Protein AF-A0A8T4D316-F1 (afdb_monomer)

Nearest PDB structures (foldseek):
  6x6q-assembly1_A  TM=4.813E-01  e=5.733E-08  Marinomonas primoryensis

Foldseek 3Di:
DFDCDWDWDDLVQWIKIFRDADPVVRDTDIDIDGAQDADDPFFWDWRWAKDWDADPVRDIDIDTDIDTHGDWAKEFDEFEAEDEQPDFKDKAFRQCADPRGRDHIGATPLAAKWWPPAAWDQWDFWIWHAHRRRIIMTGGDNVDPVLVPADAPDKDWPTKDKIKIAGDNGHIYIYIYIYMYGD

Radius of gyration: 26.46 Å; Cα contacts (8 Å, |Δi|>4): 425; chains: 1; bounding box: 54×29×79 Å

Sequence (183 aa):
TLGTTPITINTGEGSLKLTGFDAATGKVTYTYDPNVQTHVAGKDVIDNIAITVTDKNNAVGTDSLDIAIQDTTPTAKADTNSILENTATTTGNVILGDAKGGVADQNSSDTGLTLTTAGTYVGKYGTLVIAADGSYTYTLDNANPTVNALNPGQSLTDEVFNYTVRDADGSTSSATLKITVNG

Structure (mmCIF, N/CA/C/O backbone):
data_AF-A0A8T4D316-F1
#
_entry.id   AF-A0A8T4D316-F1
#
loop_
_atom_site.group_PDB
_atom_site.id
_atom_site.type_symbol
_atom_site.label_atom_id
_atom_site.label_alt_id
_atom_site.label_comp_id
_atom_site.label_asym_id
_atom_site.label_entity_id
_atom_site.label_seq_id
_atom_site.pdbx_PDB_ins_code
_atom_site.Cartn_x
_atom_site.Cartn_y
_atom_site.Cartn_z
_atom_site.occupancy
_atom_site.B_iso_or_equiv
_atom_site.auth_seq_id
_atom_site.auth_comp_id
_atom_site.auth_asym_id
_atom_site.auth_atom_id
_atom_site.pdbx_PDB_model_num
ATOM 1 N N . THR A 1 1 ? 16.945 7.814 -40.404 1.00 49.91 1 THR A N 1
ATOM 2 C CA . THR A 1 1 ? 17.514 9.053 -39.829 1.00 49.91 1 THR A CA 1
ATOM 3 C C . THR A 1 1 ? 16.535 9.588 -38.817 1.00 49.91 1 THR A C 1
ATOM 5 O O . THR A 1 1 ? 15.365 9.725 -39.152 1.00 49.91 1 THR A O 1
ATOM 8 N N . LEU A 1 2 ? 16.979 9.835 -37.587 1.00 56.16 2 LEU A N 1
ATOM 9 C CA . LEU A 1 2 ? 16.177 10.553 -36.597 1.00 56.16 2 LEU A CA 1
ATOM 10 C C . LEU A 1 2 ? 15.955 11.976 -37.125 1.00 56.16 2 LEU A C 1
ATOM 12 O O . LEU A 1 2 ? 16.876 12.785 -37.128 1.00 56.16 2 LEU A O 1
ATOM 16 N N . GLY A 1 3 ? 14.783 12.223 -37.711 1.00 57.34 3 GLY A N 1
ATOM 17 C CA . GLY A 1 3 ? 14.369 13.551 -38.164 1.00 57.34 3 GLY A CA 1
ATOM 18 C C . GLY A 1 3 ? 13.856 14.401 -36.997 1.00 57.34 3 GLY A C 1
ATOM 19 O O . GLY A 1 3 ? 14.054 14.069 -35.834 1.00 57.34 3 GLY A O 1
ATOM 20 N N . THR A 1 4 ? 13.130 15.478 -37.295 1.00 60.00 4 THR A N 1
ATOM 21 C CA . THR A 1 4 ? 12.464 16.317 -36.275 1.00 60.00 4 THR A CA 1
ATOM 22 C C . THR A 1 4 ? 11.232 15.657 -35.643 1.00 60.00 4 THR A C 1
ATOM 24 O O . THR A 1 4 ? 10.651 16.206 -34.712 1.00 60.00 4 THR A O 1
ATOM 27 N N . THR A 1 5 ? 10.804 14.497 -36.152 1.00 74.69 5 THR A N 1
ATOM 28 C CA . THR A 1 5 ? 9.665 13.739 -35.621 1.00 74.69 5 THR A CA 1
ATOM 29 C C . THR A 1 5 ? 10.164 12.681 -34.639 1.00 74.69 5 THR A C 1
ATOM 31 O O . THR A 1 5 ? 10.999 11.862 -35.035 1.00 74.69 5 THR A O 1
ATOM 34 N N . PRO A 1 6 ? 9.667 12.666 -33.389 1.00 84.81 6 PRO A N 1
ATOM 35 C CA . PRO A 1 6 ? 10.048 11.655 -32.416 1.00 84.81 6 PRO A CA 1
ATOM 36 C C . PRO A 1 6 ? 9.741 10.234 -32.894 1.00 84.81 6 PRO A C 1
ATOM 38 O O . PRO A 1 6 ? 8.699 9.994 -33.504 1.00 84.81 6 PRO A O 1
ATOM 41 N N . ILE A 1 7 ? 10.628 9.294 -32.573 1.00 90.25 7 ILE A N 1
ATOM 42 C CA . ILE A 1 7 ? 10.446 7.862 -32.841 1.00 90.25 7 ILE A CA 1
ATOM 43 C C . ILE A 1 7 ? 10.312 7.150 -31.501 1.00 90.25 7 ILE A C 1
ATOM 45 O O . ILE A 1 7 ? 11.142 7.352 -30.618 1.00 90.25 7 ILE A O 1
ATOM 49 N N . THR A 1 8 ? 9.284 6.318 -31.359 1.00 92.81 8 THR A N 1
ATOM 50 C CA . THR A 1 8 ? 9.084 5.471 -30.180 1.00 92.81 8 THR A CA 1
ATOM 51 C C . THR A 1 8 ? 9.402 4.024 -30.526 1.00 92.81 8 THR A C 1
ATOM 53 O O . THR A 1 8 ? 8.953 3.515 -31.553 1.00 92.81 8 THR A O 1
ATOM 56 N N . ILE A 1 9 ? 10.179 3.379 -29.665 1.00 93.62 9 ILE A N 1
ATOM 57 C CA . ILE A 1 9 ? 10.642 2.002 -29.783 1.00 93.62 9 ILE A CA 1
ATOM 58 C C . ILE A 1 9 ? 10.202 1.283 -28.509 1.00 93.62 9 ILE A C 1
ATOM 60 O O . ILE A 1 9 ? 10.543 1.716 -27.413 1.00 93.62 9 ILE A O 1
ATOM 64 N N . ASN A 1 10 ? 9.441 0.201 -28.658 1.00 95.31 10 ASN A N 1
ATOM 65 C CA . ASN A 1 10 ? 9.195 -0.723 -27.557 1.00 95.31 10 ASN A CA 1
ATOM 66 C C . ASN A 1 10 ? 10.418 -1.636 -27.430 1.00 95.31 10 ASN A C 1
ATOM 68 O O . ASN A 1 10 ? 10.780 -2.293 -28.409 1.00 95.31 10 ASN A O 1
ATOM 72 N N . THR A 1 11 ? 11.055 -1.633 -26.267 1.00 95.19 11 THR A N 1
ATOM 73 C CA . THR A 1 11 ? 12.256 -2.430 -25.990 1.00 95.19 11 THR A CA 1
ATOM 74 C C . THR A 1 11 ? 11.921 -3.812 -25.430 1.00 95.19 11 THR A C 1
ATOM 76 O O . THR A 1 11 ? 12.717 -4.729 -25.574 1.00 95.19 11 THR A O 1
ATOM 79 N N . GLY A 1 12 ? 10.695 -3.996 -24.930 1.00 93.69 12 GLY A N 1
ATOM 80 C CA . GLY A 1 12 ? 10.253 -5.154 -24.151 1.00 93.69 12 GLY A CA 1
ATOM 81 C C . GLY A 1 12 ? 10.031 -4.750 -22.696 1.00 93.69 12 GLY A C 1
ATOM 82 O O . GLY A 1 12 ? 8.942 -4.925 -22.147 1.00 93.69 12 GLY A O 1
ATOM 83 N N . GLU A 1 13 ? 11.036 -4.109 -22.113 1.00 93.94 13 GLU A N 1
ATOM 84 C CA . GLU A 1 13 ? 11.069 -3.660 -20.726 1.00 93.94 13 GLU A CA 1
ATOM 85 C C . GLU A 1 13 ? 10.462 -2.258 -20.549 1.00 93.94 13 GLU A C 1
ATOM 87 O O . GLU A 1 13 ? 9.992 -1.911 -19.463 1.00 93.94 13 GLU A O 1
ATOM 92 N N . GLY A 1 14 ? 10.381 -1.477 -21.628 1.00 95.00 14 GLY A N 1
ATOM 93 C CA . GLY A 1 14 ? 9.775 -0.153 -21.629 1.00 95.00 14 GLY A CA 1
ATOM 94 C C . GLY A 1 14 ? 9.642 0.461 -23.021 1.00 95.00 14 GLY A C 1
ATOM 95 O O . GLY A 1 14 ? 9.653 -0.208 -24.058 1.00 95.00 14 GLY A O 1
ATOM 96 N N . SER A 1 15 ? 9.468 1.778 -23.038 1.00 96.19 15 SER A N 1
ATOM 97 C CA . SER A 1 15 ? 9.261 2.576 -24.241 1.00 96.19 15 SER A CA 1
ATOM 98 C C . SER A 1 15 ? 10.334 3.653 -24.349 1.00 96.19 15 SER A C 1
ATOM 100 O O . SER A 1 15 ? 10.314 4.667 -23.645 1.00 96.19 15 SER A O 1
ATOM 102 N N . LEU A 1 16 ? 11.278 3.454 -25.269 1.00 96.75 16 LEU A N 1
ATOM 103 C CA . LEU A 1 16 ? 12.288 4.445 -25.614 1.00 96.75 16 LEU A CA 1
ATOM 104 C C . LEU A 1 16 ? 11.718 5.409 -26.652 1.00 96.75 16 LEU A C 1
ATOM 106 O O . LEU A 1 16 ? 11.444 5.033 -27.793 1.00 96.75 16 LEU A O 1
ATOM 110 N N . LYS A 1 17 ? 11.600 6.686 -26.296 1.00 94.75 17 LYS A N 1
ATOM 111 C CA . LYS A 1 17 ? 11.212 7.746 -27.227 1.00 94.75 17 LYS A CA 1
ATOM 112 C C . LYS A 1 17 ? 12.408 8.628 -27.540 1.00 94.75 17 LYS A C 1
ATOM 114 O O . LYS A 1 17 ? 12.857 9.417 -26.715 1.00 94.75 17 LYS A O 1
ATOM 119 N N . LEU A 1 18 ? 12.887 8.538 -28.771 1.00 93.06 18 LEU A N 1
ATOM 120 C CA . LEU A 1 18 ? 13.941 9.387 -29.303 1.00 93.06 18 LEU A CA 1
ATOM 121 C C . LEU A 1 18 ? 13.328 10.733 -29.696 1.00 93.06 18 LEU A C 1
ATOM 123 O O . LEU A 1 18 ? 12.425 10.789 -30.531 1.00 93.06 18 LEU A O 1
ATOM 127 N N . THR A 1 19 ? 13.786 11.813 -29.071 1.00 91.56 19 THR A N 1
ATOM 128 C CA . THR A 1 19 ? 13.196 13.157 -29.184 1.00 91.56 19 THR A CA 1
ATOM 129 C C . THR A 1 19 ? 14.033 14.119 -30.016 1.00 91.56 19 THR A C 1
ATOM 131 O O . THR A 1 19 ? 13.526 15.159 -30.430 1.00 91.56 19 THR A O 1
ATOM 134 N N . GLY A 1 20 ? 15.288 13.776 -30.312 1.00 89.12 20 GLY A N 1
ATOM 135 C CA . GLY A 1 20 ? 16.118 14.567 -31.211 1.00 89.12 20 GLY A CA 1
ATOM 136 C C . GLY A 1 20 ? 17.476 13.944 -31.499 1.00 89.12 20 GLY A C 1
ATOM 137 O O . GLY A 1 20 ? 17.965 13.097 -30.751 1.00 89.12 20 GLY A O 1
ATOM 138 N N . PHE A 1 21 ? 18.089 14.407 -32.586 1.00 87.94 21 PHE A N 1
ATOM 139 C CA . PHE A 1 21 ? 19.454 14.073 -32.970 1.00 87.94 21 PHE A CA 1
ATOM 140 C C . PHE A 1 21 ? 20.157 15.309 -33.537 1.00 87.94 21 PHE A C 1
ATOM 142 O O . PHE A 1 21 ? 19.655 15.941 -34.467 1.00 87.94 21 PHE A O 1
ATOM 149 N N . ASP A 1 22 ? 21.319 15.644 -32.982 1.00 87.50 22 ASP A N 1
ATOM 150 C CA . ASP A 1 22 ? 22.213 16.670 -33.510 1.00 87.50 22 ASP A CA 1
ATOM 151 C C . ASP A 1 22 ? 23.330 16.001 -34.316 1.00 87.50 22 ASP A C 1
ATOM 153 O O . ASP A 1 22 ? 24.239 15.384 -33.764 1.00 87.50 22 ASP A O 1
ATOM 157 N N . ALA A 1 23 ? 23.269 16.141 -35.639 1.00 83.25 23 ALA A N 1
ATOM 158 C CA . ALA A 1 23 ? 24.232 15.530 -36.549 1.00 83.25 23 ALA A CA 1
ATOM 159 C C . ALA A 1 23 ? 25.642 16.142 -36.470 1.00 83.25 23 ALA A C 1
ATOM 161 O O . ALA A 1 23 ? 26.597 15.495 -36.898 1.00 83.25 23 ALA A O 1
ATOM 162 N N . ALA A 1 24 ? 25.793 17.368 -35.954 1.00 85.81 24 ALA A N 1
ATOM 163 C CA . ALA A 1 24 ? 27.100 18.010 -35.820 1.00 85.81 24 ALA A CA 1
ATOM 164 C C . ALA A 1 24 ? 27.877 17.458 -34.619 1.00 85.81 24 ALA A C 1
ATOM 166 O O . ALA A 1 24 ? 29.094 17.301 -34.693 1.00 85.81 24 ALA A O 1
ATOM 167 N N . THR A 1 25 ? 27.172 17.152 -33.528 1.00 88.94 25 THR A N 1
ATOM 168 C CA . THR A 1 25 ? 27.772 16.646 -32.283 1.00 88.94 25 THR A CA 1
ATOM 169 C C . THR A 1 25 ? 27.601 15.140 -32.089 1.00 88.94 25 THR A C 1
ATOM 171 O O . THR A 1 25 ? 28.277 14.554 -31.249 1.00 88.94 25 THR A O 1
ATOM 174 N N . GLY A 1 26 ? 26.701 14.503 -32.842 1.00 83.56 26 GLY A N 1
ATOM 175 C CA . GLY A 1 26 ? 26.295 13.112 -32.637 1.00 83.56 26 GLY A CA 1
ATOM 176 C C . GLY A 1 26 ? 25.364 12.911 -31.435 1.00 83.56 26 GLY A C 1
ATOM 177 O O . GLY A 1 26 ? 25.069 11.772 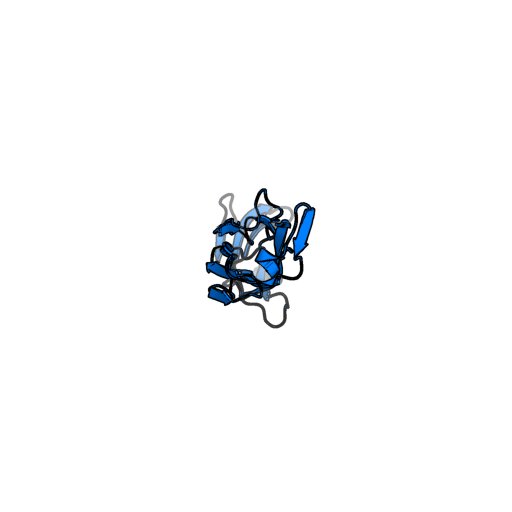-31.081 1.00 83.56 26 GLY A O 1
ATOM 178 N N . LYS A 1 27 ? 24.893 13.987 -30.788 1.00 88.38 27 LYS A N 1
ATOM 179 C CA . LYS A 1 27 ? 24.069 13.901 -29.578 1.00 88.38 27 LYS A CA 1
ATOM 180 C C . LYS A 1 27 ? 22.659 13.405 -29.901 1.00 88.38 27 LYS A C 1
ATOM 182 O O . LYS A 1 27 ? 21.935 14.032 -30.673 1.00 88.38 27 LYS A O 1
ATOM 187 N N . VAL A 1 28 ? 22.235 12.341 -29.225 1.00 89.06 28 VAL A N 1
ATOM 188 C CA . VAL A 1 28 ? 20.846 11.860 -29.202 1.00 89.06 28 VAL A CA 1
ATOM 189 C C . VAL A 1 28 ? 20.164 12.373 -27.933 1.00 89.06 28 VAL A C 1
ATOM 191 O O . VAL A 1 28 ? 20.762 12.379 -26.859 1.00 89.06 28 VAL A O 1
ATOM 194 N N . THR A 1 29 ? 18.918 12.827 -28.046 1.00 91.81 29 THR A N 1
ATOM 195 C CA . THR A 1 29 ? 18.065 13.154 -26.892 1.00 91.81 29 THR A CA 1
ATOM 196 C C . THR A 1 29 ? 16.905 12.171 -26.860 1.00 91.81 29 THR A C 1
ATOM 198 O O . THR A 1 29 ? 16.344 11.851 -27.910 1.00 91.81 29 THR A O 1
ATOM 201 N N . TYR A 1 30 ? 16.563 11.673 -25.675 1.00 93.88 30 TYR A N 1
ATOM 202 C CA . TYR A 1 30 ? 15.526 10.665 -25.501 1.00 93.88 30 TYR A CA 1
ATOM 203 C C . TYR A 1 30 ? 14.794 10.829 -24.166 1.00 93.88 30 TYR A C 1
ATOM 205 O O . TYR A 1 30 ? 15.270 11.512 -23.259 1.00 93.88 30 TYR A O 1
ATOM 213 N N . THR A 1 31 ? 13.635 10.188 -24.065 1.00 95.75 31 THR A N 1
ATOM 214 C CA . THR A 1 31 ? 12.962 9.852 -22.807 1.00 95.75 31 THR A CA 1
ATOM 215 C C . THR A 1 31 ? 12.729 8.346 -22.776 1.00 95.75 31 THR A C 1
ATOM 217 O O . THR A 1 31 ? 12.587 7.731 -23.835 1.00 95.75 31 THR A O 1
ATOM 220 N N . TYR A 1 32 ? 12.665 7.763 -21.586 1.00 96.00 32 TYR A N 1
ATOM 221 C CA . TYR A 1 32 ? 12.359 6.351 -21.392 1.00 96.00 32 TYR A CA 1
ATOM 222 C C . TYR A 1 32 ? 11.230 6.220 -20.371 1.00 96.00 32 TYR A C 1
ATOM 224 O O . TYR A 1 32 ? 11.259 6.905 -19.349 1.00 96.00 32 TYR A O 1
ATOM 232 N N . ASP A 1 33 ? 10.242 5.391 -20.686 1.00 94.00 33 ASP A N 1
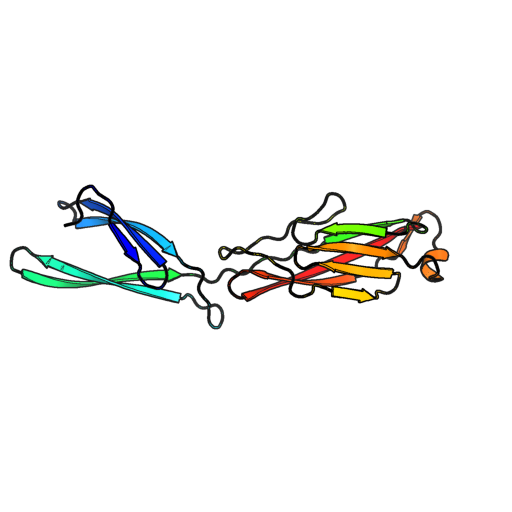ATOM 233 C CA . ASP A 1 33 ? 9.093 5.087 -19.832 1.00 94.00 33 ASP A CA 1
ATOM 234 C C . ASP A 1 33 ? 9.086 3.572 -19.555 1.00 94.00 33 ASP A C 1
ATOM 236 O O . ASP A 1 33 ? 8.834 2.806 -20.494 1.00 94.00 33 ASP A O 1
ATOM 240 N N . PRO A 1 34 ? 9.472 3.116 -18.347 1.00 92.75 34 PRO A N 1
ATOM 241 C CA . PRO A 1 34 ? 9.538 1.693 -18.022 1.00 92.75 34 PRO A CA 1
ATOM 242 C C . PRO A 1 34 ? 8.136 1.089 -17.892 1.00 92.75 34 PRO A C 1
ATOM 244 O O . PRO A 1 34 ? 7.224 1.708 -17.348 1.00 92.75 34 PRO A O 1
ATOM 247 N N . ASN A 1 35 ? 7.973 -0.161 -18.323 1.00 90.38 35 ASN A N 1
ATOM 248 C CA . ASN A 1 35 ? 6.836 -0.965 -17.876 1.00 90.38 35 ASN A CA 1
ATOM 249 C C . ASN A 1 35 ? 7.084 -1.433 -16.432 1.00 90.38 35 ASN A C 1
ATOM 251 O O . ASN A 1 35 ? 8.237 -1.584 -16.031 1.00 90.38 35 ASN A O 1
ATOM 255 N N . VAL A 1 36 ? 6.017 -1.734 -15.684 1.00 87.19 36 VAL A N 1
ATOM 256 C CA . VAL A 1 36 ? 6.132 -2.445 -14.398 1.00 87.19 36 VAL A CA 1
ATOM 257 C C . VAL A 1 36 ? 6.810 -3.791 -14.653 1.00 87.19 36 VAL A C 1
ATOM 259 O O . VAL A 1 36 ? 6.322 -4.590 -15.460 1.00 87.19 36 VAL A O 1
ATOM 262 N N . GLN A 1 37 ? 7.945 -4.020 -13.998 1.00 87.94 37 GLN A N 1
ATOM 263 C CA . GLN A 1 37 ? 8.736 -5.243 -14.116 1.00 87.94 37 GLN A CA 1
ATOM 264 C C . GLN A 1 37 ? 8.610 -6.063 -12.840 1.00 87.94 37 GLN A C 1
ATOM 266 O O . GLN A 1 37 ? 8.390 -5.515 -11.775 1.00 87.94 37 GLN A O 1
ATOM 271 N N . THR A 1 38 ? 8.769 -7.382 -12.936 1.00 83.81 38 THR A N 1
ATOM 272 C CA . THR A 1 38 ? 8.942 -8.215 -11.741 1.00 83.81 38 THR A CA 1
ATOM 273 C C . THR A 1 38 ? 10.426 -8.334 -11.431 1.00 83.81 38 THR A C 1
ATOM 275 O O . THR A 1 38 ? 11.183 -8.892 -12.232 1.00 83.81 38 THR A O 1
ATOM 278 N N . HIS A 1 39 ? 10.844 -7.885 -10.253 1.00 83.00 39 HIS A N 1
ATOM 279 C CA . HIS A 1 39 ? 12.239 -7.974 -9.831 1.00 83.00 39 HIS A CA 1
ATOM 280 C C . HIS A 1 39 ? 12.517 -9.268 -9.068 1.00 83.00 39 HIS A C 1
ATOM 282 O O . HIS A 1 39 ? 11.692 -9.801 -8.324 1.00 83.00 39 HIS A O 1
ATOM 288 N N . VAL A 1 40 ? 13.727 -9.802 -9.243 1.00 78.62 40 VAL A N 1
ATOM 289 C CA . VAL A 1 40 ? 14.190 -10.983 -8.506 1.00 78.62 40 VAL A CA 1
ATOM 290 C C . VAL A 1 40 ? 15.198 -10.536 -7.460 1.00 78.62 40 VAL A C 1
ATOM 292 O O . VAL A 1 40 ? 16.285 -10.063 -7.790 1.00 78.62 40 VAL A O 1
ATOM 295 N N . ALA A 1 41 ? 14.846 -10.730 -6.187 1.00 74.69 41 ALA A N 1
ATOM 296 C CA . ALA A 1 41 ? 15.674 -10.367 -5.035 1.00 74.69 41 ALA A CA 1
ATOM 297 C C . ALA A 1 41 ? 16.056 -8.870 -4.977 1.00 74.69 41 ALA A C 1
ATOM 299 O O . ALA A 1 41 ? 17.169 -8.546 -4.559 1.00 74.69 41 ALA A O 1
ATOM 300 N N . GLY A 1 42 ? 15.152 -7.978 -5.407 1.00 74.62 42 GLY A N 1
ATOM 301 C CA . GLY A 1 42 ? 15.333 -6.521 -5.347 1.00 74.62 42 GLY A CA 1
ATOM 302 C C . GLY A 1 42 ? 16.460 -5.984 -6.231 1.00 74.62 42 GLY A C 1
ATOM 303 O O . GLY A 1 42 ? 17.042 -4.946 -5.925 1.00 74.62 42 GLY A O 1
ATOM 304 N N . LYS A 1 43 ? 16.847 -6.725 -7.276 1.00 84.50 43 LYS A N 1
ATOM 305 C CA . LYS A 1 43 ? 17.868 -6.291 -8.234 1.00 84.50 43 LYS A CA 1
ATOM 306 C C . LYS A 1 43 ? 17.232 -5.613 -9.429 1.00 84.50 43 LYS A C 1
ATOM 308 O O . LYS A 1 43 ? 16.292 -6.168 -9.988 1.00 84.50 43 LYS A O 1
ATOM 313 N N . ASP A 1 44 ? 17.846 -4.517 -9.861 1.00 89.69 44 ASP A N 1
ATOM 314 C CA . ASP A 1 44 ? 17.491 -3.805 -11.084 1.00 89.69 44 ASP A CA 1
ATOM 315 C C . ASP A 1 44 ? 17.366 -4.755 -12.281 1.00 89.69 44 ASP A C 1
ATOM 317 O O . ASP A 1 44 ? 18.217 -5.625 -12.511 1.00 89.69 44 ASP A O 1
ATOM 321 N N . VAL A 1 45 ? 16.320 -4.541 -13.074 1.00 91.94 45 VAL A N 1
ATOM 322 C CA . VAL A 1 45 ? 16.206 -5.110 -14.416 1.00 91.94 45 VAL A CA 1
ATOM 323 C C . VAL A 1 45 ? 16.957 -4.182 -15.365 1.00 91.94 45 VAL A C 1
ATOM 325 O O . VAL A 1 45 ? 16.689 -2.984 -15.399 1.00 91.94 45 VAL A O 1
ATOM 328 N N . ILE A 1 46 ? 17.924 -4.713 -16.114 1.00 94.44 46 ILE A N 1
ATOM 329 C CA . ILE A 1 46 ? 18.692 -3.922 -17.084 1.00 94.44 46 ILE A CA 1
ATOM 330 C C . ILE A 1 46 ? 18.098 -4.122 -18.479 1.00 94.44 46 ILE A C 1
ATOM 332 O O . ILE A 1 46 ? 18.173 -5.222 -19.023 1.00 94.44 46 ILE A O 1
ATOM 336 N N . ASP A 1 47 ? 17.562 -3.053 -19.061 1.00 95.81 47 ASP A N 1
ATOM 337 C CA . ASP A 1 47 ? 17.184 -2.995 -20.474 1.00 95.81 47 ASP A CA 1
ATOM 338 C C . ASP A 1 47 ? 18.417 -2.596 -21.298 1.00 95.81 47 ASP A C 1
ATOM 340 O O . ASP A 1 47 ? 18.938 -1.482 -21.177 1.00 95.81 47 ASP A O 1
ATOM 344 N N . ASN A 1 48 ? 18.930 -3.548 -22.080 1.00 95.75 48 ASN A N 1
ATOM 345 C CA . ASN A 1 48 ? 20.128 -3.391 -22.898 1.00 95.75 48 ASN A CA 1
ATOM 346 C C . ASN A 1 48 ? 19.737 -3.050 -24.339 1.00 95.75 48 ASN A C 1
ATOM 348 O O . ASN A 1 48 ? 19.395 -3.921 -25.143 1.00 95.75 48 ASN A O 1
ATOM 352 N N . ILE A 1 49 ? 19.835 -1.770 -24.690 1.00 95.12 49 ILE A N 1
ATOM 353 C CA . ILE A 1 49 ? 19.447 -1.283 -26.012 1.00 95.12 49 ILE A CA 1
ATOM 354 C C . ILE A 1 49 ? 20.696 -1.182 -26.880 1.00 95.12 49 ILE A C 1
ATOM 356 O O . ILE A 1 49 ? 21.513 -0.273 -26.721 1.00 95.12 49 ILE A O 1
ATOM 360 N N . ALA A 1 50 ? 20.842 -2.106 -27.830 1.00 93.50 50 ALA A N 1
ATOM 361 C CA . ALA A 1 50 ? 21.974 -2.110 -28.749 1.00 93.50 50 ALA A CA 1
ATOM 362 C C . ALA A 1 50 ? 21.993 -0.853 -29.638 1.00 93.50 50 ALA A C 1
ATOM 364 O O . ALA A 1 50 ? 21.025 -0.529 -30.332 1.00 93.50 50 ALA A O 1
ATOM 365 N N . ILE A 1 51 ? 23.137 -0.174 -29.669 1.00 90.44 51 ILE A N 1
ATOM 366 C CA . ILE A 1 51 ? 23.412 0.984 -30.513 1.00 90.44 51 ILE A CA 1
ATOM 367 C C . ILE A 1 51 ? 24.385 0.569 -31.605 1.00 90.44 51 ILE A C 1
ATOM 369 O O . ILE A 1 51 ? 25.439 -0.010 -31.358 1.00 90.44 51 ILE A O 1
ATOM 373 N N . THR A 1 52 ? 24.040 0.908 -32.843 1.00 90.75 52 THR A N 1
ATOM 374 C CA . THR A 1 52 ? 24.924 0.758 -33.997 1.00 90.75 52 THR A CA 1
ATOM 375 C C . THR A 1 52 ? 25.061 2.101 -34.693 1.00 90.75 52 THR A C 1
ATOM 377 O O . THR A 1 52 ? 24.064 2.722 -35.065 1.00 90.75 52 THR A O 1
ATOM 380 N N . VAL A 1 53 ? 26.299 2.545 -34.888 1.00 88.19 53 VAL A N 1
ATOM 381 C CA . VAL A 1 53 ? 26.627 3.754 -35.644 1.00 88.19 53 VAL A CA 1
ATOM 382 C C . VAL A 1 53 ? 27.381 3.345 -36.898 1.00 88.19 53 VAL A C 1
ATOM 384 O O . VAL A 1 53 ? 28.341 2.582 -36.833 1.00 88.19 53 VAL A O 1
ATOM 387 N N . THR A 1 54 ? 26.947 3.853 -38.047 1.00 89.50 54 THR A N 1
ATOM 388 C CA . THR A 1 54 ? 27.606 3.634 -39.337 1.00 89.50 54 THR A CA 1
ATOM 389 C C . THR A 1 54 ? 28.139 4.960 -39.854 1.00 89.50 54 THR A C 1
ATOM 391 O O . THR A 1 54 ? 27.398 5.943 -39.922 1.00 89.50 54 THR A O 1
ATOM 394 N N . ASP A 1 55 ? 29.424 5.007 -40.196 1.00 87.31 55 ASP A N 1
ATOM 395 C CA . ASP A 1 55 ? 30.038 6.201 -40.766 1.00 87.31 55 ASP A CA 1
ATOM 396 C C . ASP A 1 55 ? 29.776 6.330 -42.279 1.00 87.31 55 ASP A C 1
ATOM 398 O O . ASP A 1 55 ? 29.126 5.501 -42.917 1.00 87.31 55 ASP A O 1
ATOM 402 N N . LYS A 1 56 ? 30.305 7.401 -42.880 1.00 88.38 56 LYS A N 1
ATOM 403 C CA . LYS A 1 56 ? 30.120 7.717 -44.309 1.00 88.38 56 LYS A CA 1
ATOM 404 C C . LYS A 1 56 ? 30.774 6.691 -45.248 1.00 88.38 56 LYS A C 1
ATOM 406 O O . LYS A 1 56 ? 30.433 6.644 -46.426 1.00 88.38 56 LYS A O 1
ATOM 411 N N . ASN A 1 57 ? 31.718 5.909 -44.729 1.00 94.88 57 ASN A N 1
ATOM 412 C CA . ASN A 1 57 ? 32.471 4.887 -45.444 1.00 94.88 57 ASN A CA 1
ATOM 413 C C . ASN A 1 57 ? 31.909 3.478 -45.173 1.00 94.88 57 ASN A C 1
ATOM 415 O O . ASN A 1 57 ? 32.524 2.494 -45.581 1.00 94.88 57 ASN A O 1
ATOM 419 N N . ASN A 1 58 ? 30.746 3.379 -44.518 1.00 93.12 58 ASN A N 1
ATOM 420 C CA . ASN A 1 58 ? 30.110 2.142 -44.061 1.00 93.12 58 ASN A CA 1
ATOM 421 C C . ASN A 1 58 ? 30.887 1.379 -42.972 1.00 93.12 58 ASN A C 1
ATOM 423 O O . ASN A 1 58 ? 30.616 0.199 -42.749 1.00 93.12 58 ASN A O 1
ATOM 427 N N . ALA A 1 59 ? 31.834 2.016 -42.277 1.00 94.94 59 ALA A N 1
ATOM 428 C CA . ALA A 1 59 ? 32.435 1.427 -41.086 1.00 94.94 59 ALA A CA 1
ATOM 429 C C . ALA A 1 59 ? 31.434 1.475 -39.925 1.00 94.94 59 ALA A C 1
ATOM 431 O O . ALA A 1 59 ? 30.693 2.449 -39.775 1.00 94.94 59 ALA A O 1
ATOM 432 N N . VAL A 1 60 ? 31.413 0.422 -39.107 1.00 95.81 60 VAL A N 1
ATOM 433 C CA . VAL A 1 60 ? 30.425 0.245 -38.039 1.00 95.81 60 VAL A CA 1
ATOM 434 C C . VAL A 1 60 ? 31.101 0.242 -36.671 1.00 95.81 60 VAL A C 1
ATOM 436 O O . VAL A 1 60 ? 32.082 -0.469 -36.465 1.00 95.81 60 VAL A O 1
ATOM 439 N N . GLY A 1 61 ? 30.544 1.015 -35.740 1.00 93.75 61 GLY A N 1
ATOM 440 C CA . GLY A 1 61 ? 30.807 0.923 -34.306 1.00 93.75 61 GLY A CA 1
ATOM 441 C C . GLY A 1 61 ? 29.544 0.497 -33.560 1.00 93.75 61 GLY A C 1
ATOM 442 O O . GLY A 1 61 ? 28.433 0.840 -33.973 1.00 93.75 61 GLY A O 1
ATOM 443 N N . THR A 1 62 ? 29.713 -0.248 -32.472 1.00 95.00 62 THR A N 1
ATOM 444 C CA . THR A 1 62 ? 28.609 -0.759 -31.651 1.00 95.00 62 THR A CA 1
ATOM 445 C C . THR A 1 62 ? 28.851 -0.472 -30.181 1.00 95.00 62 THR A C 1
ATOM 447 O O . THR A 1 62 ? 29.989 -0.562 -29.725 1.00 95.00 62 THR A O 1
ATOM 450 N N . ASP A 1 63 ? 27.779 -0.185 -29.459 1.00 94.94 63 ASP A N 1
ATOM 451 C CA . ASP A 1 63 ? 27.753 -0.052 -28.001 1.00 94.94 63 ASP A CA 1
ATOM 452 C C . ASP A 1 63 ? 26.326 -0.345 -27.503 1.00 94.94 63 ASP A C 1
ATOM 454 O O . ASP A 1 63 ? 25.472 -0.736 -28.306 1.00 94.94 63 ASP A O 1
ATOM 458 N N . SER A 1 64 ? 26.031 -0.133 -26.225 1.00 94.38 64 SER A N 1
ATOM 459 C CA . SER A 1 64 ? 24.664 -0.171 -25.702 1.00 94.38 64 SER A CA 1
ATOM 460 C C . SER A 1 64 ? 24.294 1.060 -24.879 1.00 94.38 64 SER A C 1
ATOM 462 O O . SER A 1 64 ? 25.132 1.738 -24.286 1.00 94.38 64 SER A O 1
ATOM 464 N N . LEU A 1 65 ? 22.995 1.356 -24.864 1.00 94.31 65 LEU A N 1
ATOM 465 C CA . LEU A 1 65 ? 22.370 2.159 -23.823 1.00 94.31 65 LEU A CA 1
ATOM 466 C C . LEU A 1 65 ? 21.746 1.198 -22.816 1.00 94.31 65 LEU A C 1
ATOM 468 O O . LEU A 1 65 ? 20.742 0.557 -23.120 1.00 94.31 65 LEU A O 1
ATOM 472 N N . ASP A 1 66 ? 22.342 1.131 -21.632 1.00 95.62 66 ASP A N 1
ATOM 473 C CA . ASP A 1 66 ? 21.855 0.295 -20.541 1.00 95.62 66 ASP A CA 1
ATOM 474 C C . ASP A 1 66 ? 20.977 1.140 -19.617 1.00 95.62 66 ASP A C 1
ATOM 476 O O . ASP A 1 66 ? 21.447 2.103 -19.002 1.00 95.62 66 ASP A O 1
ATOM 480 N N . ILE A 1 67 ? 19.694 0.793 -19.524 1.00 95.12 67 ILE A N 1
ATOM 481 C CA . ILE A 1 67 ? 18.750 1.431 -18.606 1.00 95.12 67 ILE A CA 1
ATOM 482 C C . ILE A 1 67 ? 18.507 0.497 -17.426 1.00 95.12 67 ILE A C 1
ATOM 484 O O . ILE A 1 67 ? 17.997 -0.606 -17.591 1.00 95.12 67 ILE A O 1
ATOM 488 N N . ALA A 1 68 ? 18.858 0.955 -16.226 1.00 94.00 68 ALA A N 1
ATOM 489 C CA . ALA A 1 68 ? 18.538 0.253 -14.992 1.00 94.00 68 ALA A CA 1
ATOM 490 C C . ALA A 1 68 ? 17.121 0.616 -14.525 1.00 94.00 68 ALA A C 1
ATOM 492 O O . ALA A 1 68 ? 16.849 1.767 -14.179 1.00 94.00 68 ALA A O 1
ATOM 493 N N . ILE A 1 69 ? 16.227 -0.370 -14.519 1.00 92.31 69 ILE A N 1
ATOM 494 C CA . ILE A 1 69 ? 14.861 -0.279 -14.002 1.00 92.31 69 ILE A CA 1
ATOM 495 C C . ILE A 1 69 ? 14.883 -0.781 -12.561 1.00 92.31 69 ILE A C 1
ATOM 497 O O . ILE A 1 69 ? 15.026 -1.979 -12.305 1.00 92.31 69 ILE A O 1
ATOM 501 N N . GLN A 1 70 ? 14.774 0.151 -11.623 1.00 89.38 70 GLN A N 1
ATOM 502 C CA . GLN A 1 70 ? 14.892 -0.120 -10.191 1.00 89.38 70 GLN A CA 1
ATOM 503 C C . GLN A 1 70 ? 13.582 -0.645 -9.609 1.00 89.38 70 GLN A C 1
ATOM 505 O O . GLN A 1 70 ? 12.511 -0.185 -9.994 1.00 89.38 70 GLN A O 1
ATOM 510 N N . ASP A 1 71 ? 13.699 -1.581 -8.670 1.00 87.44 71 ASP A N 1
ATOM 511 C CA . ASP A 1 71 ? 12.597 -2.028 -7.814 1.00 87.44 71 ASP A CA 1
ATOM 512 C C . ASP A 1 71 ? 12.357 -0.960 -6.745 1.00 87.44 71 ASP A C 1
ATOM 514 O O . ASP A 1 71 ? 13.300 -0.526 -6.068 1.00 87.44 71 ASP A O 1
ATOM 518 N N . THR A 1 72 ? 11.113 -0.523 -6.578 1.00 87.75 72 THR A N 1
ATOM 519 C CA . THR A 1 72 ? 10.756 0.374 -5.482 1.00 87.75 72 THR A CA 1
ATOM 520 C C . THR A 1 72 ? 9.687 -0.263 -4.622 1.00 87.75 72 THR A C 1
ATOM 522 O O . THR A 1 72 ? 8.648 -0.667 -5.106 1.00 87.75 72 THR A O 1
ATOM 525 N N . THR A 1 73 ? 9.896 -0.281 -3.309 1.00 90.38 73 THR A N 1
ATOM 526 C CA . THR A 1 73 ? 8.922 -0.863 -2.382 1.00 90.38 73 THR A CA 1
ATOM 527 C C . THR A 1 73 ? 7.936 0.188 -1.870 1.00 90.38 73 THR A C 1
ATOM 529 O O . THR A 1 73 ? 8.356 1.320 -1.589 1.00 90.38 73 THR A O 1
ATOM 532 N N . PRO A 1 74 ? 6.663 -0.164 -1.617 1.00 95.25 74 PRO A N 1
ATOM 533 C CA . PRO A 1 74 ? 5.740 0.740 -0.949 1.00 95.25 74 PRO A CA 1
ATOM 534 C C . PRO A 1 74 ? 6.156 0.960 0.513 1.00 95.25 74 PRO A C 1
ATOM 536 O O . PRO A 1 74 ? 6.948 0.214 1.092 1.00 95.25 74 PRO A O 1
ATOM 539 N N . THR A 1 75 ? 5.605 1.992 1.150 1.00 96.62 75 THR A N 1
ATOM 540 C CA . THR A 1 75 ? 5.812 2.265 2.581 1.00 96.62 75 THR A CA 1
ATOM 541 C C . THR A 1 75 ? 4.475 2.328 3.304 1.00 96.62 75 THR A C 1
ATOM 543 O O . THR A 1 75 ? 3.771 3.334 3.191 1.00 96.62 75 THR A O 1
ATOM 546 N N . ALA A 1 76 ? 4.178 1.284 4.081 1.00 97.50 76 ALA A N 1
ATOM 547 C CA . ALA A 1 76 ? 3.072 1.269 5.031 1.00 97.50 76 ALA A CA 1
ATOM 548 C C . ALA A 1 76 ? 3.414 2.104 6.276 1.00 97.50 76 ALA A C 1
ATOM 550 O O . ALA A 1 76 ? 4.561 2.086 6.742 1.00 97.50 76 ALA A O 1
ATOM 551 N N . LYS A 1 77 ? 2.445 2.816 6.848 1.00 97.12 77 LYS A N 1
ATOM 552 C CA . LYS A 1 77 ? 2.636 3.674 8.025 1.00 97.12 77 LYS A CA 1
ATOM 553 C C . LYS A 1 77 ? 1.648 3.332 9.122 1.00 97.12 77 LYS A C 1
ATO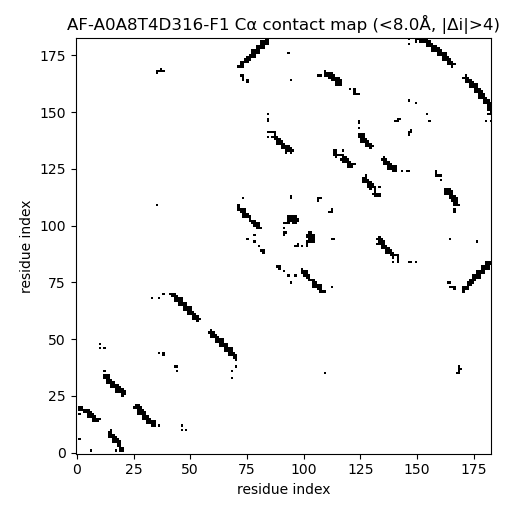M 555 O O . LYS A 1 77 ? 0.470 3.181 8.888 1.00 97.12 77 LYS A O 1
ATOM 560 N N . ALA A 1 78 ? 2.124 3.266 10.361 1.00 96.75 78 ALA A N 1
ATOM 561 C CA . ALA A 1 78 ? 1.239 2.944 11.474 1.00 96.75 78 ALA A CA 1
ATOM 562 C C . ALA A 1 78 ? 0.083 3.955 11.601 1.00 96.75 78 ALA A C 1
ATOM 564 O O . ALA A 1 78 ? 0.309 5.166 11.659 1.00 96.75 78 ALA A O 1
ATOM 565 N N . ASP A 1 79 ? -1.130 3.423 11.719 1.00 97.25 79 ASP A N 1
ATOM 566 C CA . ASP A 1 79 ? -2.372 4.164 11.865 1.00 97.25 79 ASP A CA 1
ATOM 567 C C . ASP A 1 79 ? -2.892 4.080 13.294 1.00 97.25 79 ASP A C 1
ATOM 569 O O . ASP A 1 79 ? -2.738 3.082 14.011 1.00 97.25 79 ASP A O 1
ATOM 573 N N . THR A 1 80 ? -3.592 5.133 13.697 1.00 96.81 80 THR A N 1
ATOM 574 C CA . THR A 1 80 ? -4.314 5.167 14.965 1.00 96.81 80 THR A CA 1
ATOM 575 C C . THR A 1 80 ? -5.754 5.592 14.743 1.00 96.81 80 THR A C 1
ATOM 577 O O . THR A 1 80 ? -6.057 6.382 13.856 1.00 96.81 80 THR A O 1
ATOM 580 N N . ASN A 1 81 ? -6.652 5.061 15.565 1.00 97.25 81 ASN A N 1
ATOM 581 C CA . ASN A 1 81 ? -8.024 5.532 15.677 1.00 97.25 81 ASN A CA 1
ATOM 582 C C . ASN A 1 81 ? -8.492 5.335 17.124 1.00 97.25 81 ASN A C 1
ATOM 584 O O . ASN A 1 81 ? -7.855 4.644 17.926 1.00 97.25 81 ASN A O 1
ATOM 588 N N . SER A 1 82 ? -9.610 5.950 17.481 1.00 97.00 82 SER A N 1
ATOM 589 C CA . SER A 1 82 ? -10.215 5.781 18.792 1.00 97.00 82 SER A CA 1
ATOM 590 C C . SER A 1 82 ? -11.727 5.648 18.707 1.00 97.00 82 SER A C 1
ATOM 592 O O . SER A 1 82 ? -12.368 6.045 17.731 1.00 97.00 82 SER A O 1
ATOM 594 N N . ILE A 1 83 ? -12.292 5.049 19.744 1.00 97.56 83 ILE A N 1
ATOM 595 C CA . ILE A 1 83 ? -13.723 4.860 19.917 1.00 97.56 83 ILE A CA 1
ATOM 596 C C . ILE A 1 83 ? -14.062 5.040 21.396 1.00 97.56 83 ILE A C 1
ATOM 598 O O . ILE A 1 83 ? -13.296 4.631 22.266 1.00 97.56 83 ILE A O 1
ATOM 602 N N . LEU A 1 84 ? -15.181 5.700 21.684 1.00 97.62 84 LEU A N 1
ATOM 603 C CA . LEU A 1 84 ? -15.712 5.764 23.043 1.00 97.62 84 LEU A CA 1
ATOM 604 C C . LEU A 1 84 ? -16.412 4.447 23.373 1.00 97.62 84 LEU A C 1
ATOM 606 O O . LEU A 1 84 ? -17.048 3.846 22.502 1.00 97.62 84 LEU A O 1
ATOM 610 N N . GLU A 1 85 ? -16.344 4.031 24.630 1.00 95.19 85 GLU A N 1
ATOM 611 C CA . GLU A 1 85 ? -17.198 2.980 25.161 1.00 95.19 85 GLU A CA 1
ATOM 612 C C . GLU A 1 85 ? -18.668 3.267 24.832 1.00 95.19 85 GLU A C 1
ATOM 614 O O . GLU A 1 85 ? -19.076 4.415 24.621 1.00 95.19 85 GLU A O 1
ATOM 619 N N . ASN A 1 86 ? -19.474 2.213 24.734 1.00 94.12 86 ASN A N 1
ATOM 620 C CA . ASN A 1 86 ? -20.888 2.288 24.362 1.00 94.12 86 ASN A CA 1
ATOM 621 C C . ASN A 1 86 ? -21.154 2.807 22.935 1.00 94.12 86 ASN A C 1
ATOM 623 O O . ASN A 1 86 ? -22.308 2.903 22.514 1.00 94.12 86 ASN A O 1
ATOM 627 N N . THR A 1 87 ? -20.112 3.092 22.147 1.00 96.44 87 THR A N 1
ATOM 628 C CA . THR A 1 87 ? -20.238 3.335 20.707 1.00 96.44 87 THR A CA 1
ATOM 629 C C . THR A 1 87 ? -20.193 2.003 19.967 1.00 96.44 87 THR A C 1
ATOM 631 O O . THR A 1 87 ? -19.410 1.120 20.305 1.00 96.44 87 THR A O 1
ATOM 634 N N . ALA A 1 88 ? -21.030 1.834 18.942 1.00 96.38 88 ALA A N 1
ATOM 635 C CA . ALA A 1 88 ? -21.075 0.582 18.189 1.00 96.38 88 ALA A CA 1
ATOM 636 C C . ALA A 1 88 ? -19.839 0.395 17.293 1.00 96.38 88 ALA A C 1
ATOM 638 O O . ALA A 1 88 ? -19.214 -0.663 17.310 1.00 96.38 88 ALA A O 1
ATOM 639 N N . THR A 1 89 ? -19.486 1.414 16.502 1.00 98.12 89 THR A N 1
ATOM 640 C CA . THR A 1 89 ? -18.461 1.287 15.458 1.00 98.12 89 THR A CA 1
ATOM 641 C C . THR A 1 89 ? -17.642 2.557 15.251 1.00 98.12 89 THR A C 1
ATOM 643 O O . THR A 1 89 ? -18.158 3.664 15.406 1.00 98.12 89 THR A O 1
ATOM 646 N N . THR A 1 90 ? -16.405 2.405 14.778 1.00 97.44 90 THR A N 1
ATOM 647 C CA . THR A 1 90 ? -15.612 3.476 14.154 1.00 97.44 90 THR A CA 1
ATOM 648 C C . THR A 1 90 ? -15.072 2.993 12.810 1.00 97.44 90 THR A C 1
ATOM 650 O O . THR A 1 90 ? -14.868 1.798 12.602 1.00 97.44 90 THR A O 1
ATOM 653 N N . THR A 1 91 ? -14.862 3.921 11.885 1.00 97.19 91 THR A N 1
ATOM 654 C CA . THR A 1 91 ? -14.352 3.654 10.536 1.00 97.19 91 THR A CA 1
ATOM 655 C C . THR A 1 91 ? -13.116 4.498 10.252 1.00 97.19 91 THR A C 1
ATOM 657 O O . THR A 1 91 ? -12.910 5.534 10.907 1.00 97.19 91 THR A O 1
ATOM 660 N N . GLY A 1 92 ? -12.346 4.065 9.254 1.00 96.50 92 GLY A N 1
ATOM 661 C CA . GLY A 1 92 ? -11.166 4.753 8.733 1.00 96.50 92 GLY A CA 1
ATOM 662 C C . GLY A 1 92 ? -10.633 4.095 7.458 1.00 96.50 92 GLY A C 1
ATOM 663 O O . GLY A 1 92 ? -11.290 3.220 6.882 1.00 96.50 92 GLY A O 1
ATOM 664 N N . ASN A 1 93 ? -9.449 4.520 7.017 1.00 96.81 93 ASN A N 1
ATOM 665 C CA . ASN A 1 93 ? -8.726 3.896 5.907 1.00 96.81 93 ASN A CA 1
ATOM 666 C C . ASN A 1 93 ? -7.214 3.892 6.192 1.00 96.81 93 ASN A C 1
ATOM 668 O O . ASN A 1 93 ? -6.647 4.955 6.420 1.00 96.81 93 ASN A O 1
ATOM 672 N N . VAL A 1 94 ? -6.581 2.713 6.173 1.00 96.88 94 VAL A N 1
ATOM 673 C CA . VAL A 1 94 ? -5.132 2.571 6.451 1.00 96.88 94 VAL A CA 1
ATOM 674 C C . VAL A 1 94 ? -4.244 2.968 5.265 1.00 96.88 94 VAL A C 1
ATOM 676 O O . VAL A 1 94 ? -3.120 3.395 5.448 1.00 96.88 94 VAL A O 1
ATOM 679 N N . ILE A 1 95 ? -4.759 2.903 4.032 1.00 96.50 95 ILE A N 1
ATOM 680 C CA . ILE A 1 95 ? -4.005 3.284 2.828 1.00 96.50 95 ILE A CA 1
ATOM 681 C C . ILE A 1 95 ? -4.063 4.798 2.607 1.00 96.50 95 ILE A C 1
ATOM 683 O O . ILE A 1 95 ? -3.051 5.447 2.353 1.00 96.50 95 ILE A O 1
ATOM 687 N N . LEU A 1 96 ? -5.263 5.380 2.666 1.00 95.25 96 LEU A N 1
ATOM 688 C CA . LEU A 1 96 ? -5.487 6.800 2.362 1.00 95.25 96 LEU A CA 1
ATOM 689 C C . LEU A 1 96 ? -5.234 7.719 3.566 1.00 95.25 96 LEU A C 1
ATOM 691 O O . LEU A 1 96 ? -5.179 8.940 3.400 1.00 95.25 96 LEU A O 1
ATOM 695 N N . GLY A 1 97 ? -5.095 7.145 4.762 1.00 89.69 97 GLY A N 1
ATOM 696 C CA . GLY A 1 97 ? -5.141 7.870 6.024 1.00 89.69 97 GLY A CA 1
ATOM 697 C C . GLY A 1 97 ? -6.525 8.458 6.321 1.00 89.69 97 GLY A C 1
ATOM 698 O O . GLY A 1 97 ? -7.475 8.342 5.539 1.00 89.69 97 GLY A O 1
ATOM 699 N N . ASP A 1 98 ? -6.651 9.116 7.474 1.00 85.00 98 ASP A N 1
ATOM 700 C CA . ASP A 1 98 ? -7.875 9.805 7.879 1.00 85.00 98 ASP A CA 1
ATOM 701 C C . ASP A 1 98 ? -7.616 10.909 8.925 1.00 85.00 98 ASP A C 1
ATOM 703 O O . ASP A 1 98 ? -6.523 11.076 9.461 1.00 85.00 98 ASP A O 1
ATOM 707 N N . ALA A 1 99 ? -8.652 11.692 9.239 1.00 81.00 99 ALA A N 1
ATOM 708 C CA . ALA A 1 99 ? -8.563 12.765 10.234 1.00 81.00 99 ALA A CA 1
ATOM 709 C C . ALA A 1 99 ? -8.481 12.267 11.695 1.00 81.00 99 ALA A C 1
ATOM 711 O O . ALA A 1 99 ? -8.387 13.087 12.608 1.00 81.00 99 ALA A O 1
ATOM 712 N N . LYS A 1 100 ? -8.556 10.952 11.938 1.00 82.88 100 LYS A N 1
ATOM 713 C CA . LYS A 1 100 ? -8.574 10.338 13.275 1.00 82.88 100 LYS A CA 1
ATOM 714 C C . LYS A 1 100 ? -7.219 9.762 13.687 1.00 82.88 100 LYS A C 1
ATOM 716 O O . LYS A 1 100 ? -7.141 9.097 14.717 1.00 82.88 100 LYS A O 1
ATOM 721 N N . GLY A 1 101 ? -6.168 10.077 12.933 1.00 78.19 101 GLY A N 1
ATOM 722 C CA . GLY A 1 101 ? -4.815 9.594 13.182 1.00 78.19 101 GLY A CA 1
ATOM 723 C C . GLY A 1 101 ? -4.360 8.521 12.199 1.00 78.19 101 GLY A C 1
ATOM 724 O O . GLY A 1 101 ? -3.314 7.916 12.445 1.00 78.19 101 GLY A O 1
ATOM 725 N N . GLY A 1 102 ? -5.107 8.292 11.113 1.00 83.38 102 GLY A N 1
ATOM 726 C CA . GLY A 1 102 ? -4.624 7.529 9.973 1.00 83.38 102 GLY A CA 1
ATOM 727 C C . GLY A 1 102 ? -3.649 8.344 9.122 1.00 83.38 102 GLY A C 1
ATOM 728 O O . GLY A 1 102 ? -3.892 9.519 8.834 1.00 83.38 102 GLY A O 1
ATOM 729 N N . VAL A 1 103 ? -2.544 7.736 8.703 1.00 90.06 103 VAL A N 1
ATOM 730 C CA . VAL A 1 103 ? -1.499 8.391 7.907 1.00 90.06 103 VAL A CA 1
ATOM 731 C C . VAL A 1 103 ? -1.422 7.705 6.558 1.00 90.06 103 VAL A C 1
ATOM 733 O O . VAL A 1 103 ? -1.161 6.517 6.499 1.00 90.06 103 VAL A O 1
ATOM 736 N N . ALA A 1 104 ? -1.574 8.469 5.475 1.00 94.62 104 ALA A N 1
ATOM 737 C CA . ALA A 1 104 ? -1.520 7.898 4.136 1.00 94.62 104 ALA A CA 1
ATOM 738 C C . ALA A 1 104 ? -0.208 7.134 3.886 1.00 94.62 104 ALA A C 1
ATOM 740 O O . ALA A 1 104 ? 0.904 7.682 4.045 1.00 94.62 104 ALA A O 1
ATOM 741 N N . ASP A 1 105 ? -0.374 5.893 3.444 1.00 95.88 105 ASP A N 1
ATOM 742 C CA . ASP A 1 105 ? 0.688 5.044 2.938 1.00 95.88 105 ASP A CA 1
ATOM 743 C C . ASP A 1 105 ? 1.286 5.651 1.669 1.00 95.88 105 ASP A C 1
ATOM 745 O O . ASP A 1 105 ? 0.642 6.396 0.923 1.00 95.88 105 ASP A O 1
ATOM 749 N N . GLN A 1 106 ? 2.557 5.346 1.421 1.00 94.38 106 GLN A N 1
ATOM 750 C CA . GLN A 1 106 ? 3.222 5.766 0.193 1.00 94.38 106 GLN A CA 1
ATOM 751 C C . GLN A 1 106 ? 3.286 4.597 -0.773 1.00 94.38 106 GLN A C 1
ATOM 753 O O . GLN A 1 106 ? 3.787 3.523 -0.438 1.00 94.38 106 GLN A O 1
ATOM 758 N N . ASN A 1 107 ? 2.788 4.840 -1.979 1.00 90.56 107 ASN A N 1
ATOM 759 C CA . ASN A 1 107 ? 2.913 3.901 -3.076 1.00 90.56 107 ASN A CA 1
ATOM 760 C C . ASN A 1 107 ? 4.361 3.857 -3.588 1.00 90.56 107 ASN A C 1
ATOM 762 O O . ASN A 1 107 ? 5.116 4.816 -3.400 1.00 90.56 107 ASN A O 1
ATOM 766 N N . SER A 1 108 ? 4.721 2.762 -4.245 1.00 90.31 108 SER A N 1
ATOM 767 C CA . SER A 1 108 ? 5.941 2.668 -5.041 1.00 90.31 108 SER A CA 1
ATOM 768 C C . SER A 1 108 ? 5.764 3.346 -6.406 1.00 90.31 108 SER A C 1
ATOM 770 O O . SER A 1 108 ? 4.699 3.898 -6.720 1.00 90.31 108 SER A O 1
ATOM 772 N N . SER A 1 109 ? 6.815 3.311 -7.226 1.00 87.06 109 SER A N 1
ATOM 773 C CA . SER A 1 109 ? 6.754 3.753 -8.624 1.00 87.06 109 SER A CA 1
ATOM 774 C C . SER A 1 109 ? 5.853 2.848 -9.473 1.00 87.06 109 SER A C 1
ATOM 776 O O . SER A 1 109 ? 5.309 3.314 -10.471 1.00 87.06 109 SER A O 1
ATOM 778 N N . ASP A 1 110 ? 5.635 1.601 -9.047 1.00 83.88 110 ASP A N 1
ATOM 779 C CA . ASP A 1 110 ? 4.821 0.590 -9.736 1.00 83.88 110 ASP A CA 1
ATOM 780 C C . ASP A 1 110 ? 3.313 0.821 -9.571 1.00 83.88 110 ASP A C 1
ATOM 782 O O . ASP A 1 110 ? 2.491 0.333 -10.351 1.00 83.88 110 ASP A O 1
ATOM 786 N N . THR A 1 111 ? 2.934 1.677 -8.622 1.00 87.06 111 THR A N 1
ATOM 787 C CA . THR A 1 111 ? 1.556 2.078 -8.326 1.00 87.06 111 THR A CA 1
ATOM 788 C C . THR A 1 111 ? 0.649 0.905 -7.897 1.00 87.06 111 THR A C 1
ATOM 790 O O . THR A 1 111 ? 1.102 -0.200 -7.629 1.00 87.06 111 THR A O 1
ATOM 793 N N . GLY A 1 112 ? -0.665 1.140 -7.763 1.00 89.31 112 GLY A N 1
ATOM 794 C CA . GLY A 1 112 ? -1.622 0.050 -7.511 1.00 89.31 112 GLY A CA 1
ATOM 795 C C . GLY A 1 112 ? -1.615 -0.534 -6.093 1.00 89.31 112 GLY A C 1
ATOM 796 O O . GLY A 1 112 ? -1.837 -1.730 -5.927 1.00 89.31 112 GLY A O 1
ATOM 797 N N . LEU A 1 113 ? -1.388 0.299 -5.072 1.00 94.44 113 LEU A N 1
ATOM 798 C CA . LEU A 1 113 ? -1.333 -0.145 -3.682 1.00 94.44 113 LEU A CA 1
ATOM 799 C C . LEU A 1 113 ? -2.660 -0.779 -3.235 1.00 94.44 113 LEU A C 1
ATOM 801 O O . LEU A 1 113 ? -3.722 -0.164 -3.342 1.00 94.44 113 LEU A O 1
ATOM 805 N N . THR A 1 114 ? -2.593 -1.999 -2.709 1.00 96.56 114 THR A N 1
ATOM 806 C CA . THR A 1 114 ? -3.740 -2.763 -2.199 1.00 96.56 114 THR A CA 1
ATOM 807 C C . THR A 1 114 ? -3.373 -3.520 -0.929 1.00 96.56 114 THR A C 1
ATOM 809 O O . THR A 1 114 ? -2.218 -3.887 -0.722 1.00 96.56 114 THR A O 1
ATOM 812 N N . LEU A 1 115 ? -4.353 -3.799 -0.070 1.00 97.06 115 LEU A N 1
ATOM 813 C CA . LEU A 1 115 ? -4.154 -4.681 1.078 1.00 97.06 115 LEU A CA 1
ATOM 814 C C . LEU A 1 115 ? -4.147 -6.149 0.659 1.00 97.06 115 LEU A C 1
ATOM 816 O O . LEU A 1 115 ? -5.072 -6.647 0.016 1.00 97.06 115 LEU A O 1
ATOM 820 N N . THR A 1 116 ? -3.143 -6.872 1.140 1.00 96.94 116 THR A N 1
ATOM 821 C CA . THR A 1 116 ? -3.084 -8.341 1.063 1.00 96.94 116 THR A CA 1
ATOM 822 C C . THR A 1 116 ? -3.747 -9.016 2.263 1.00 96.94 116 THR A C 1
ATOM 824 O O . THR A 1 116 ? -4.094 -10.192 2.199 1.00 96.94 116 THR A O 1
ATOM 827 N N . THR A 1 117 ? -3.978 -8.262 3.340 1.00 95.38 117 THR A N 1
ATOM 828 C CA . THR A 1 117 ? -4.598 -8.707 4.597 1.00 95.38 117 THR A CA 1
ATOM 829 C C . THR A 1 117 ? -6.041 -8.210 4.729 1.00 95.38 117 THR A C 1
ATOM 831 O O . THR A 1 117 ? -6.474 -7.809 5.806 1.00 95.38 117 THR A O 1
ATOM 834 N N . ALA A 1 118 ? -6.790 -8.157 3.627 1.00 97.69 118 ALA A N 1
ATOM 835 C CA . ALA A 1 118 ? -8.222 -7.879 3.691 1.00 97.69 118 ALA A CA 1
ATOM 836 C C . ALA A 1 118 ? -8.953 -9.052 4.367 1.00 97.69 118 ALA A C 1
ATOM 838 O O . ALA A 1 118 ? -8.654 -10.217 4.097 1.00 97.69 118 ALA A O 1
ATOM 839 N N . GLY A 1 119 ? -9.926 -8.761 5.229 1.00 98.31 119 GLY A N 1
ATOM 840 C CA . GLY A 1 119 ? -10.661 -9.796 5.944 1.00 98.31 119 GLY A CA 1
ATOM 841 C C . GLY A 1 119 ? -11.353 -9.316 7.213 1.00 98.31 119 GLY A C 1
ATOM 842 O O . GLY A 1 119 ? -11.577 -8.124 7.429 1.00 98.31 119 GLY A O 1
ATOM 843 N N . THR A 1 120 ? -11.708 -10.282 8.056 1.00 98.62 120 THR A N 1
ATOM 844 C CA . THR A 1 120 ? -12.321 -10.056 9.367 1.00 98.62 120 THR A CA 1
ATOM 845 C C . THR A 1 120 ? -11.401 -10.583 10.457 1.00 98.62 120 THR A C 1
ATOM 847 O O . THR A 1 120 ? -11.001 -11.746 10.428 1.00 98.62 120 THR A O 1
ATOM 850 N N . TYR A 1 121 ? -11.100 -9.732 11.432 1.00 98.56 121 TYR A N 1
ATOM 851 C CA . TYR A 1 121 ? -10.180 -10.006 12.525 1.00 98.56 121 TYR A CA 1
ATOM 852 C C . TYR A 1 121 ? -10.887 -9.763 13.853 1.00 98.56 121 TYR A C 1
ATOM 854 O O . TYR A 1 121 ? -11.292 -8.643 14.158 1.00 98.56 121 TYR A O 1
ATOM 862 N N . VAL A 1 122 ? -11.036 -10.821 14.646 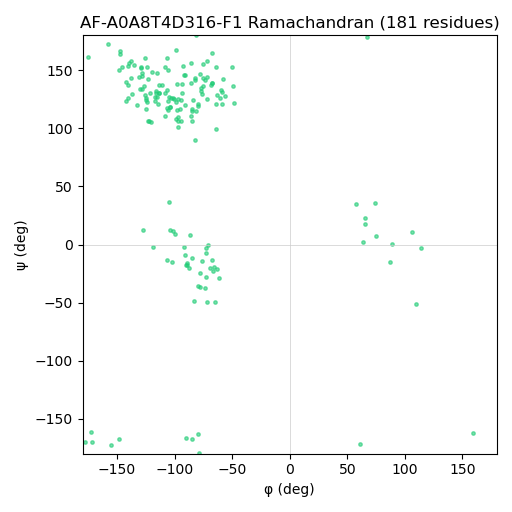1.00 98.56 122 VAL A N 1
ATOM 863 C CA . VAL A 1 122 ? -11.547 -10.710 16.015 1.00 98.56 122 VAL A CA 1
ATOM 864 C C . VAL A 1 122 ? -10.391 -10.277 16.911 1.00 98.56 122 VAL A C 1
ATOM 866 O O . VAL A 1 122 ? -9.401 -10.996 17.043 1.00 98.56 122 VAL A O 1
ATOM 869 N N . GLY A 1 123 ? -10.511 -9.076 17.463 1.00 98.00 123 GLY A N 1
ATOM 870 C CA . GLY A 1 123 ? -9.590 -8.487 18.424 1.00 98.00 123 GLY A CA 1
ATOM 871 C C . GLY A 1 123 ? -9.966 -8.815 19.868 1.00 98.00 123 GLY A C 1
ATOM 872 O O . GLY A 1 123 ? -10.789 -9.691 20.145 1.00 98.00 123 GLY A O 1
ATOM 873 N N . LYS A 1 124 ? -9.353 -8.099 20.808 1.00 98.19 124 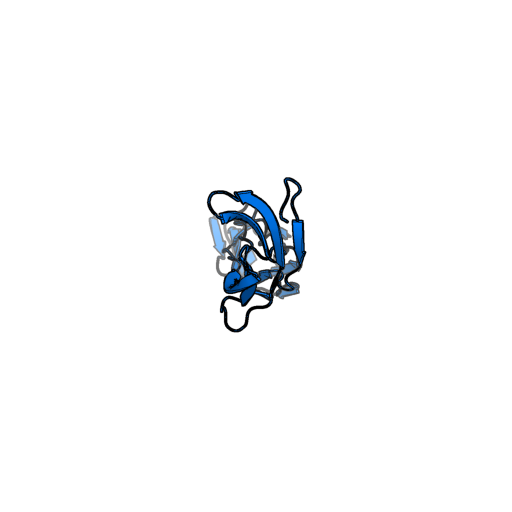LYS A N 1
ATOM 874 C CA . LYS A 1 124 ? -9.550 -8.311 22.250 1.00 98.19 124 LYS A CA 1
ATOM 875 C C . LYS A 1 124 ? -10.839 -7.673 22.775 1.00 98.19 124 LYS A C 1
ATOM 877 O O . LYS A 1 124 ? -11.481 -8.224 23.669 1.00 98.19 124 LYS A O 1
ATOM 882 N N . TYR A 1 125 ? -11.200 -6.518 22.237 1.00 98.56 125 TYR A N 1
ATOM 883 C CA . TYR A 1 125 ? -12.319 -5.676 22.650 1.00 98.56 125 TYR A CA 1
ATOM 884 C C . TYR A 1 125 ? -13.351 -5.489 21.536 1.00 98.56 125 TYR A C 1
ATOM 886 O O . TYR A 1 125 ? -14.360 -4.824 21.749 1.00 98.56 125 TYR A O 1
ATOM 894 N N . GLY A 1 126 ? -13.128 -6.044 20.345 1.00 98.50 126 GLY A N 1
ATOM 895 C CA . GLY A 1 126 ? -14.022 -5.861 19.208 1.00 98.50 126 GLY A CA 1
ATOM 896 C C . GLY A 1 126 ? -13.582 -6.628 17.969 1.00 98.50 126 GLY A C 1
ATOM 897 O O . GLY A 1 126 ? -12.696 -7.473 18.020 1.00 98.50 126 GLY A O 1
ATOM 898 N N . THR A 1 127 ? -14.225 -6.355 16.839 1.00 98.81 127 THR A N 1
ATOM 899 C CA . THR A 1 127 ? -13.950 -7.007 15.551 1.00 98.81 127 THR A CA 1
ATOM 900 C C . THR A 1 127 ? -13.655 -5.966 14.481 1.00 98.81 127 THR A C 1
ATOM 902 O O . THR A 1 127 ? -14.441 -5.042 14.274 1.00 98.81 127 THR A O 1
ATOM 905 N N . LEU A 1 128 ? -12.543 -6.138 13.770 1.00 98.81 128 LEU A N 1
ATOM 906 C CA . LEU A 1 128 ? -12.177 -5.355 12.596 1.00 98.81 128 LEU A CA 1
ATOM 907 C C . LEU A 1 128 ? -12.647 -6.070 11.326 1.00 98.81 128 LEU A C 1
ATOM 909 O O . LEU A 1 128 ? -12.347 -7.244 11.123 1.00 98.81 128 LEU A O 1
ATOM 913 N N . VAL A 1 129 ? -13.329 -5.352 10.441 1.00 98.81 129 VAL A N 1
ATOM 914 C CA . VAL A 1 129 ? -13.559 -5.755 9.049 1.00 98.81 129 VAL A CA 1
ATOM 915 C C . VAL A 1 129 ? -12.829 -4.757 8.163 1.00 98.81 129 VAL A C 1
ATOM 917 O O . VAL A 1 129 ? -13.112 -3.564 8.240 1.00 98.81 129 VAL A O 1
ATOM 920 N N . ILE A 1 130 ? -11.895 -5.234 7.345 1.00 98.50 130 ILE A N 1
ATOM 921 C CA . ILE A 1 130 ? -11.041 -4.408 6.486 1.00 98.50 130 ILE A CA 1
ATOM 922 C C . ILE A 1 130 ? -11.055 -4.931 5.048 1.00 98.50 130 ILE A C 1
ATOM 924 O O . ILE A 1 130 ? -10.955 -6.137 4.811 1.00 98.50 130 ILE A O 1
ATOM 928 N N . ALA A 1 131 ? -11.219 -4.028 4.086 1.00 98.44 131 ALA A N 1
ATOM 929 C CA . ALA A 1 131 ? -11.300 -4.333 2.663 1.00 98.44 131 ALA A CA 1
ATOM 930 C C . ALA A 1 131 ? -9.957 -4.104 1.952 1.00 98.44 131 ALA A C 1
ATOM 932 O O . ALA A 1 131 ? -9.043 -3.491 2.493 1.00 98.44 131 ALA A O 1
ATOM 933 N N . ALA A 1 132 ? -9.834 -4.593 0.714 1.00 97.88 132 ALA A N 1
ATOM 934 C CA . ALA A 1 132 ? -8.595 -4.502 -0.068 1.00 97.88 132 ALA A CA 1
ATOM 935 C C . ALA A 1 132 ? -8.167 -3.057 -0.401 1.00 97.88 132 ALA A C 1
ATOM 937 O O . ALA A 1 132 ? -6.994 -2.814 -0.671 1.00 97.88 132 ALA A O 1
ATOM 938 N N . ASP A 1 133 ? -9.102 -2.105 -0.365 1.00 96.69 133 ASP A N 1
ATOM 939 C CA . ASP A 1 133 ? -8.873 -0.676 -0.617 1.00 96.69 133 ASP A CA 1
ATOM 940 C C . ASP A 1 133 ? -8.431 0.111 0.634 1.00 96.69 133 ASP A C 1
ATOM 942 O O . ASP A 1 133 ? -8.383 1.344 0.618 1.00 96.69 133 ASP A O 1
ATOM 946 N N . GLY A 1 134 ? -8.141 -0.584 1.738 1.00 96.75 134 GLY A N 1
ATOM 947 C CA . GLY A 1 134 ? -7.731 0.037 2.995 1.00 96.75 134 GLY A CA 1
ATOM 948 C C . GLY A 1 134 ? -8.887 0.450 3.898 1.00 96.75 134 GLY A C 1
ATOM 949 O O . GLY A 1 134 ? -8.652 0.711 5.079 1.00 96.75 134 GLY A O 1
ATOM 950 N N . SER A 1 135 ? -10.124 0.507 3.391 1.00 97.62 135 SER A N 1
ATOM 951 C CA . SER A 1 135 ? -11.275 0.912 4.195 1.00 97.62 135 SER A CA 1
ATOM 952 C C . SER A 1 135 ? -11.589 -0.133 5.260 1.00 97.62 135 SER A C 1
ATOM 954 O O . SER A 1 135 ? -11.560 -1.340 5.008 1.00 97.62 135 SER A O 1
ATOM 956 N N . TYR A 1 136 ? -11.889 0.327 6.474 1.00 98.19 136 TYR A N 1
ATOM 957 C CA . TYR A 1 136 ? -12.233 -0.567 7.570 1.00 98.19 136 TYR A CA 1
ATOM 958 C C . TYR A 1 136 ? -13.382 -0.055 8.431 1.00 98.19 136 TYR A C 1
ATOM 960 O O . TYR A 1 136 ? -13.641 1.145 8.549 1.00 98.19 136 TYR A O 1
ATOM 968 N N . THR A 1 137 ? -14.044 -1.007 9.084 1.00 98.50 137 THR A N 1
ATOM 969 C CA . THR A 1 137 ? -14.972 -0.790 10.192 1.00 98.50 137 THR A CA 1
ATOM 970 C C . THR A 1 137 ? -14.510 -1.622 11.378 1.00 98.50 137 THR A C 1
ATOM 972 O O . THR A 1 137 ? -14.370 -2.839 11.272 1.00 98.50 137 THR A O 1
ATOM 975 N N . TYR A 1 138 ? -14.297 -0.975 12.516 1.00 98.62 138 TYR A N 1
ATOM 976 C CA . TYR A 1 138 ? -14.096 -1.638 13.796 1.00 98.62 138 TYR A CA 1
ATOM 977 C C . TYR A 1 138 ? -15.399 -1.587 14.593 1.00 98.62 138 TYR A C 1
ATOM 979 O O . TYR A 1 138 ? -15.947 -0.506 14.804 1.00 98.62 138 TYR A O 1
ATOM 987 N N . THR A 1 139 ? -15.888 -2.748 15.021 1.00 98.81 139 THR A N 1
ATOM 988 C CA . THR A 1 139 ? -17.090 -2.905 15.848 1.00 98.81 139 THR A CA 1
ATOM 989 C C . THR A 1 139 ? -16.679 -3.261 17.267 1.00 98.81 139 THR A C 1
ATOM 991 O O . THR A 1 139 ? -16.063 -4.305 17.478 1.00 98.81 139 THR A O 1
ATOM 994 N N . LEU A 1 140 ? -17.003 -2.399 18.228 1.00 98.69 140 LEU A N 1
ATOM 995 C CA . LEU A 1 140 ? -16.672 -2.602 19.636 1.00 98.69 140 LEU A CA 1
ATOM 996 C C . LEU A 1 140 ? -17.633 -3.619 20.264 1.00 98.69 140 LEU A C 1
ATOM 998 O O . LEU A 1 140 ? -18.850 -3.532 20.085 1.00 98.69 140 LEU A O 1
ATOM 1002 N N . ASP A 1 141 ? -17.096 -4.564 21.030 1.00 98.44 141 ASP A N 1
ATOM 1003 C CA . ASP A 1 141 ? -17.893 -5.457 21.862 1.00 98.44 141 ASP A CA 1
ATOM 1004 C C . ASP A 1 141 ? -18.256 -4.754 23.176 1.00 98.44 141 ASP A C 1
ATOM 1006 O O . ASP A 1 141 ? -17.548 -4.841 24.177 1.00 98.44 141 ASP A O 1
ATOM 1010 N N . ASN A 1 142 ? -19.395 -4.061 23.181 1.00 96.75 142 ASN A N 1
ATOM 1011 C CA . ASN A 1 142 ? -19.931 -3.410 24.382 1.00 96.75 142 ASN A CA 1
ATOM 1012 C C . ASN A 1 142 ? -20.470 -4.406 25.431 1.00 96.75 142 ASN A C 1
ATOM 1014 O O . ASN A 1 142 ? -20.957 -3.994 26.478 1.00 96.75 142 ASN A O 1
ATOM 1018 N N . ALA A 1 143 ? -20.422 -5.720 25.190 1.00 97.12 143 ALA A N 1
ATOM 1019 C CA . ALA A 1 143 ? -20.653 -6.714 26.237 1.00 97.12 143 ALA A CA 1
ATOM 1020 C C . ALA A 1 143 ? -19.346 -7.132 26.935 1.00 97.12 143 ALA A C 1
ATOM 1022 O O . ALA A 1 143 ? -19.398 -7.805 27.969 1.00 97.12 143 ALA A O 1
ATOM 1023 N N . ASN A 1 144 ? -18.183 -6.719 26.418 1.00 98.19 144 ASN A N 1
ATOM 1024 C CA . ASN A 1 144 ? -16.884 -7.048 26.985 1.00 98.19 144 ASN A CA 1
ATOM 1025 C C . ASN A 1 144 ? -16.737 -6.441 28.399 1.00 98.19 144 ASN A C 1
ATOM 1027 O O . ASN A 1 144 ? -16.780 -5.217 28.551 1.00 98.19 144 ASN A O 1
ATOM 1031 N N . PRO A 1 145 ? -16.514 -7.255 29.450 1.00 98.00 145 PRO A N 1
ATOM 1032 C CA . PRO A 1 145 ? -16.436 -6.753 30.822 1.00 98.00 145 PRO A CA 1
ATOM 1033 C C . PRO A 1 145 ? -15.302 -5.752 31.067 1.00 98.00 145 PRO A C 1
ATOM 1035 O O . PRO A 1 145 ? -15.428 -4.909 31.946 1.00 98.00 145 PRO A O 1
ATOM 1038 N N . THR A 1 146 ? -14.194 -5.842 30.322 1.00 98.00 146 THR A N 1
ATOM 1039 C CA . THR A 1 146 ? -13.069 -4.901 30.441 1.00 98.00 146 THR A CA 1
ATOM 1040 C C . THR A 1 146 ? -13.404 -3.550 29.821 1.00 98.00 146 THR A C 1
ATOM 1042 O 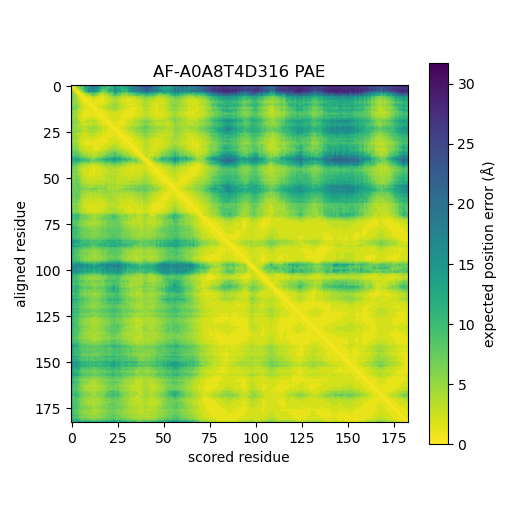O . THR A 1 146 ? -13.031 -2.532 30.393 1.00 98.00 146 THR A O 1
ATOM 1045 N N . VAL A 1 147 ? -14.138 -3.538 28.703 1.00 97.88 147 VAL A N 1
ATOM 1046 C CA . VAL A 1 147 ? -14.664 -2.305 28.095 1.00 97.88 147 VAL A CA 1
ATOM 1047 C C . VAL A 1 147 ? -15.671 -1.650 29.039 1.00 97.88 147 VAL A C 1
ATOM 1049 O O . VAL A 1 147 ? -15.501 -0.493 29.386 1.00 97.88 147 VAL A O 1
ATOM 1052 N N . ASN A 1 148 ? -16.641 -2.413 29.552 1.00 96.81 148 ASN A N 1
ATOM 1053 C CA . ASN A 1 148 ? -17.697 -1.905 30.443 1.00 96.81 148 ASN A CA 1
ATOM 1054 C C . ASN A 1 148 ? -17.215 -1.438 31.823 1.00 96.81 148 ASN A C 1
ATOM 1056 O O . ASN A 1 148 ? -17.983 -0.845 32.577 1.00 96.81 148 ASN A O 1
ATOM 1060 N N . ALA A 1 149 ? -15.983 -1.776 32.197 1.00 97.44 149 ALA A N 1
ATOM 1061 C CA . ALA A 1 149 ? -15.384 -1.365 33.460 1.00 97.44 149 ALA A CA 1
ATOM 1062 C C . ALA A 1 149 ? -14.595 -0.052 33.347 1.00 97.44 149 ALA A C 1
ATOM 1064 O O . ALA A 1 149 ? -14.043 0.401 34.357 1.00 97.44 149 ALA A O 1
ATOM 1065 N N . LEU A 1 150 ? -14.500 0.537 32.150 1.00 97.81 150 LEU A N 1
ATOM 1066 C CA . LEU A 1 150 ? -13.849 1.823 31.970 1.00 97.81 150 LEU A CA 1
ATOM 1067 C C . LEU A 1 150 ? -14.666 2.925 32.653 1.00 97.81 150 LEU A C 1
ATOM 1069 O O . LEU A 1 150 ? -15.890 2.942 32.663 1.00 97.81 150 LEU A O 1
ATOM 1073 N N . ASN A 1 151 ? -13.949 3.830 33.305 1.00 97.31 151 ASN A N 1
ATOM 1074 C CA . ASN A 1 151 ? -14.495 5.053 33.875 1.00 97.31 151 ASN A CA 1
ATOM 1075 C C . ASN A 1 151 ? -14.053 6.239 33.011 1.00 97.31 151 ASN A C 1
ATOM 1077 O O . ASN A 1 151 ? -13.007 6.136 32.358 1.00 97.31 151 ASN A O 1
ATOM 1081 N N . PRO A 1 152 ? -14.739 7.394 33.102 1.00 96.31 152 PRO A N 1
ATOM 1082 C CA . PRO A 1 152 ? -14.347 8.594 32.375 1.00 96.31 152 PRO A CA 1
ATOM 1083 C C . PRO A 1 152 ? -12.856 8.915 32.521 1.00 96.31 152 PRO A C 1
ATOM 1085 O O . PRO A 1 152 ? -12.344 9.091 33.632 1.00 96.31 152 PRO A O 1
ATOM 1088 N N . GLY A 1 153 ? -12.159 8.986 31.386 1.00 96.62 153 GLY A N 1
ATOM 1089 C CA . GLY A 1 153 ? -10.720 9.268 31.317 1.00 96.62 153 GLY A CA 1
ATOM 1090 C C . GLY A 1 153 ? -9.798 8.044 31.403 1.00 96.62 153 GLY A C 1
ATOM 1091 O O . GLY A 1 153 ? -8.578 8.206 31.334 1.00 96.62 153 GLY A O 1
ATOM 1092 N N . GLN A 1 154 ? -10.336 6.829 31.528 1.00 98.25 154 GLN A N 1
ATOM 1093 C CA . GLN A 1 154 ? -9.579 5.587 31.345 1.00 98.25 154 GLN A CA 1
ATOM 1094 C C . GLN A 1 154 ? -9.548 5.180 29.868 1.00 98.25 154 GLN A C 1
ATOM 1096 O O . GLN A 1 154 ? -10.415 5.560 29.085 1.00 98.25 154 GLN A O 1
ATOM 1101 N N . SER A 1 155 ? -8.539 4.400 29.473 1.00 98.19 155 SER A N 1
ATOM 1102 C CA . SER A 1 155 ? -8.448 3.884 28.105 1.00 98.19 155 SER A CA 1
ATOM 1103 C C . SER A 1 155 ? -7.785 2.512 28.024 1.00 98.19 155 SER A C 1
ATOM 1105 O O . SER A 1 155 ? -6.907 2.171 28.820 1.00 98.19 155 SER A O 1
ATOM 1107 N N . LEU A 1 156 ? -8.194 1.739 27.019 1.00 98.44 156 LEU A N 1
ATOM 1108 C CA . LEU A 1 156 ? -7.556 0.501 26.583 1.00 98.44 156 LEU A CA 1
ATOM 1109 C C . LEU A 1 156 ? -6.801 0.794 25.290 1.00 98.44 156 LEU A C 1
ATOM 1111 O O . LEU A 1 156 ? -7.362 1.343 24.343 1.00 98.44 156 LEU A O 1
ATOM 1115 N N . THR A 1 157 ? -5.514 0.454 25.262 1.00 97.62 157 THR A N 1
ATOM 1116 C CA . THR A 1 157 ? -4.595 0.842 24.177 1.00 97.62 157 THR A CA 1
ATOM 1117 C C . THR A 1 157 ? -3.839 -0.345 23.581 1.00 97.62 157 THR A C 1
ATOM 1119 O O . THR A 1 157 ? -2.869 -0.158 22.852 1.00 97.62 157 THR A O 1
ATOM 1122 N N . ASP A 1 158 ? -4.253 -1.566 23.895 1.00 97.50 158 ASP A N 1
ATOM 1123 C CA . ASP A 1 158 ? -3.628 -2.815 23.457 1.00 97.50 158 ASP A CA 1
ATOM 1124 C C . ASP A 1 158 ? -4.408 -3.530 22.336 1.00 97.50 158 ASP A C 1
ATOM 1126 O O . ASP A 1 158 ? -4.085 -4.666 22.006 1.00 97.50 158 ASP A O 1
ATOM 1130 N N . GLU A 1 159 ? -5.384 -2.862 21.707 1.00 98.12 159 GLU A N 1
ATOM 1131 C CA . GLU A 1 159 ? -6.042 -3.346 20.485 1.00 98.12 159 GLU A CA 1
ATOM 1132 C C . GLU A 1 159 ? -5.230 -2.946 19.246 1.00 98.12 159 GLU A C 1
ATOM 1134 O O . GLU A 1 159 ? -5.190 -1.773 18.856 1.00 98.12 159 GLU A O 1
ATOM 1139 N N . VAL A 1 160 ? -4.551 -3.919 18.637 1.00 98.31 160 VAL A N 1
ATOM 1140 C CA . VAL A 1 160 ? -3.629 -3.697 17.517 1.00 98.31 160 VAL A CA 1
ATOM 1141 C C . VAL A 1 160 ? -3.831 -4.764 16.448 1.00 98.31 160 VAL A C 1
ATOM 1143 O O . VAL A 1 160 ? -3.774 -5.959 16.733 1.00 98.31 160 VAL A O 1
ATOM 1146 N N . PHE A 1 161 ? -3.990 -4.328 15.200 1.00 98.50 161 PHE A N 1
ATOM 1147 C CA . PHE A 1 161 ? -4.101 -5.188 14.025 1.00 98.50 161 PHE A CA 1
ATOM 1148 C C . PHE A 1 161 ? -2.914 -4.944 13.093 1.00 98.50 161 PHE A C 1
ATOM 1150 O O . PHE A 1 161 ? -2.608 -3.798 12.774 1.00 98.50 161 PHE A O 1
ATOM 1157 N N . ASN A 1 162 ? -2.242 -6.008 12.650 1.00 98.19 162 ASN A N 1
ATOM 1158 C CA . ASN A 1 1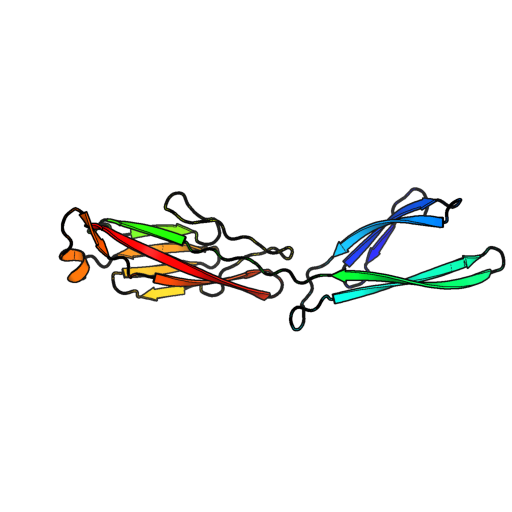62 ? -1.211 -5.901 11.616 1.00 98.19 162 ASN A CA 1
ATOM 1159 C C . ASN A 1 162 ? -1.873 -5.880 10.240 1.00 98.19 162 ASN A C 1
ATOM 1161 O O . ASN A 1 162 ? -2.818 -6.637 10.004 1.00 98.19 162 ASN A O 1
ATOM 1165 N N . TYR A 1 163 ? -1.346 -5.073 9.329 1.00 97.94 163 TYR A N 1
ATOM 1166 C CA . TYR A 1 163 ? -1.772 -5.076 7.938 1.00 97.94 163 TYR A CA 1
ATOM 1167 C C . TYR A 1 163 ? -0.570 -5.025 6.995 1.00 97.94 163 TYR A C 1
ATOM 1169 O O . TYR A 1 163 ? 0.503 -4.543 7.365 1.00 97.94 163 TYR A O 1
ATOM 1177 N N . THR A 1 164 ? -0.759 -5.534 5.777 1.00 98.31 164 THR A N 1
ATOM 1178 C CA . THR A 1 164 ? 0.282 -5.570 4.742 1.00 98.31 164 THR A CA 1
ATOM 1179 C C . THR A 1 164 ? -0.271 -5.062 3.422 1.00 98.31 164 THR A C 1
ATOM 1181 O O . THR A 1 164 ? -1.205 -5.649 2.862 1.00 98.31 164 THR A O 1
ATOM 1184 N N . VAL A 1 165 ? 0.336 -3.999 2.905 1.00 97.69 165 VAL A N 1
ATOM 1185 C CA . VAL A 1 165 ? 0.068 -3.470 1.567 1.00 97.69 165 VAL A CA 1
ATOM 1186 C C . VAL A 1 165 ? 1.030 -4.060 0.547 1.00 97.69 165 VAL A C 1
ATOM 1188 O O . VAL A 1 165 ? 2.143 -4.469 0.885 1.00 97.69 165 VAL A O 1
ATOM 1191 N N . ARG A 1 166 ? 0.581 -4.105 -0.702 1.00 95.62 166 ARG A N 1
ATOM 1192 C CA . ARG A 1 166 ? 1.327 -4.579 -1.863 1.00 95.62 166 ARG A CA 1
ATOM 1193 C C . ARG A 1 166 ? 1.031 -3.692 -3.061 1.00 95.62 166 ARG A C 1
ATOM 1195 O O . ARG A 1 166 ? -0.128 -3.324 -3.261 1.00 95.62 166 ARG A O 1
ATOM 1202 N N . ASP A 1 167 ? 2.056 -3.347 -3.818 1.00 93.31 167 ASP A N 1
ATOM 1203 C CA . ASP A 1 167 ? 1.936 -2.623 -5.085 1.00 93.31 167 ASP A CA 1
ATOM 1204 C C . ASP A 1 167 ? 1.665 -3.578 -6.269 1.00 93.31 167 ASP A C 1
ATOM 1206 O O . ASP A 1 167 ? 1.272 -4.738 -6.087 1.00 93.31 167 ASP A O 1
ATOM 1210 N N . ALA A 1 168 ? 1.788 -3.066 -7.494 1.00 89.38 168 ALA A N 1
ATOM 1211 C CA . ALA A 1 168 ? 1.474 -3.802 -8.712 1.00 89.38 168 ALA A CA 1
ATOM 1212 C C . ALA A 1 168 ? 2.489 -4.902 -9.070 1.00 89.38 168 ALA A C 1
ATOM 1214 O O . ALA A 1 168 ? 2.090 -5.875 -9.718 1.00 89.38 168 ALA A O 1
ATOM 1215 N N . ASP A 1 169 ? 3.759 -4.772 -8.674 1.00 86.94 169 ASP A N 1
ATOM 1216 C CA . ASP A 1 169 ? 4.811 -5.741 -9.012 1.00 86.94 169 ASP A CA 1
ATOM 1217 C C . ASP A 1 169 ? 4.937 -6.877 -7.981 1.00 86.94 169 ASP A C 1
ATOM 1219 O O . ASP A 1 169 ? 5.437 -7.964 -8.289 1.00 86.94 169 ASP A O 1
ATOM 1223 N N . GLY A 1 170 ? 4.378 -6.664 -6.786 1.00 90.06 170 GLY A N 1
ATOM 1224 C CA . GLY A 1 170 ? 4.324 -7.642 -5.715 1.00 90.06 170 GLY A CA 1
ATOM 1225 C C . GLY A 1 170 ? 5.144 -7.272 -4.482 1.00 90.06 170 GLY A C 1
ATOM 1226 O O . GLY A 1 170 ? 5.062 -8.008 -3.491 1.00 90.06 170 GLY A O 1
ATOM 1227 N N . SER A 1 171 ? 5.874 -6.160 -4.502 1.00 91.44 171 SER A N 1
ATOM 1228 C CA . SER A 1 171 ? 6.586 -5.599 -3.362 1.00 91.44 171 SER A CA 1
ATOM 1229 C C . SER A 1 171 ? 5.631 -5.256 -2.217 1.00 91.44 171 SER A C 1
ATOM 1231 O O . SER A 1 171 ? 4.561 -4.670 -2.390 1.00 91.44 171 SER A O 1
ATOM 1233 N N . THR A 1 172 ? 5.997 -5.655 -0.994 1.00 95.12 172 THR A N 1
ATOM 1234 C CA . THR A 1 172 ? 5.119 -5.550 0.185 1.00 95.12 172 THR A CA 1
ATOM 1235 C C . THR A 1 172 ? 5.698 -4.682 1.289 1.00 95.12 172 THR A C 1
ATOM 1237 O O . THR A 1 172 ? 6.902 -4.706 1.540 1.00 95.12 172 THR A O 1
ATOM 1240 N N . SER A 1 173 ? 4.819 -4.022 2.040 1.00 97.56 173 SER A N 1
ATOM 1241 C CA . SER A 1 173 ? 5.159 -3.276 3.253 1.00 97.56 173 SER A CA 1
ATOM 1242 C C . SER A 1 173 ? 4.112 -3.523 4.336 1.00 97.56 173 SER A C 1
ATOM 1244 O O . SER A 1 173 ? 2.930 -3.663 4.028 1.00 97.56 173 SER A O 1
ATOM 1246 N N . SER A 1 174 ? 4.530 -3.596 5.600 1.00 98.19 174 SER A N 1
ATOM 1247 C CA . SER A 1 174 ? 3.639 -3.910 6.724 1.00 98.19 174 SER A CA 1
ATOM 1248 C C . SER A 1 174 ? 3.665 -2.821 7.784 1.00 98.19 174 SER A C 1
ATOM 1250 O O . SER A 1 174 ? 4.727 -2.286 8.103 1.00 98.19 174 SER A O 1
ATOM 1252 N N . ALA A 1 175 ? 2.506 -2.553 8.377 1.00 98.12 175 ALA A N 1
ATOM 1253 C CA . ALA A 1 175 ? 2.347 -1.646 9.505 1.00 98.12 175 ALA A CA 1
ATOM 1254 C C . ALA A 1 175 ? 1.199 -2.114 10.415 1.00 98.12 175 ALA A C 1
ATOM 1256 O O . ALA A 1 175 ? 0.747 -3.262 10.341 1.00 98.12 175 ALA A O 1
ATOM 1257 N N . THR A 1 176 ? 0.774 -1.250 11.336 1.00 97.81 176 THR A N 1
ATOM 1258 C CA . THR A 1 176 ? -0.255 -1.567 12.325 1.00 97.81 176 THR A CA 1
ATOM 1259 C C . THR A 1 176 ? -1.362 -0.528 12.343 1.00 97.81 176 THR A C 1
ATOM 1261 O O . THR A 1 176 ? -1.107 0.660 12.198 1.00 97.81 176 THR A O 1
ATOM 1264 N N . LEU A 1 177 ? -2.587 -0.985 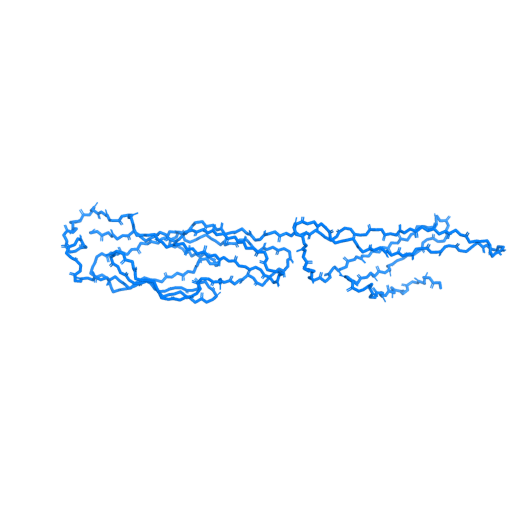12.592 1.00 98.25 177 LEU A N 1
ATOM 1265 C CA . LEU A 1 177 ? -3.716 -0.160 12.996 1.00 98.25 177 LEU A CA 1
ATOM 1266 C C . LEU A 1 177 ? -3.947 -0.359 14.495 1.00 98.25 177 LEU A C 1
ATOM 1268 O O . LEU A 1 177 ? -4.257 -1.466 14.941 1.00 98.25 177 LEU A O 1
ATOM 1272 N N . LYS A 1 178 ? -3.822 0.716 15.271 1.00 98.19 178 LYS A N 1
ATOM 1273 C CA . LYS A 1 178 ? -4.097 0.728 16.710 1.00 98.19 178 LYS A CA 1
ATOM 1274 C C . LYS A 1 178 ? -5.444 1.384 17.001 1.00 98.19 178 LYS A C 1
ATOM 1276 O O . LYS A 1 178 ? -5.650 2.546 16.652 1.00 98.19 178 LYS A O 1
ATOM 1281 N N . ILE A 1 179 ? -6.319 0.684 17.720 1.00 98.19 179 ILE A N 1
ATOM 1282 C CA . ILE A 1 179 ? -7.600 1.225 18.187 1.00 98.19 179 ILE A CA 1
ATOM 1283 C C . ILE A 1 179 ? -7.516 1.515 19.687 1.00 98.19 179 ILE A C 1
ATOM 1285 O O . ILE A 1 179 ? -7.211 0.640 20.491 1.00 98.19 179 ILE A O 1
ATOM 1289 N N . THR A 1 180 ? -7.788 2.756 20.084 1.00 98.25 180 THR A N 1
ATOM 1290 C CA . THR A 1 180 ? -7.923 3.124 21.501 1.00 98.25 180 THR A CA 1
ATOM 1291 C C . THR A 1 180 ? -9.393 3.130 21.902 1.00 98.25 180 THR A C 1
ATOM 1293 O O . THR A 1 180 ? -10.188 3.834 21.282 1.00 98.25 180 THR A O 1
ATOM 1296 N N . VAL A 1 181 ? -9.755 2.384 22.945 1.00 98.50 181 VAL A N 1
ATOM 1297 C CA . VAL A 1 181 ? -11.108 2.411 23.527 1.00 98.50 181 VAL A CA 1
ATOM 1298 C C . VAL A 1 181 ? -11.088 3.307 24.759 1.00 98.50 181 VAL A C 1
ATOM 1300 O O . VAL A 1 181 ? -10.288 3.067 25.660 1.00 98.50 181 VAL A O 1
ATOM 1303 N N . ASN A 1 182 ? -11.927 4.338 24.797 1.00 98.06 182 ASN A N 1
ATOM 1304 C CA . ASN A 1 182 ? -11.961 5.336 25.871 1.00 98.06 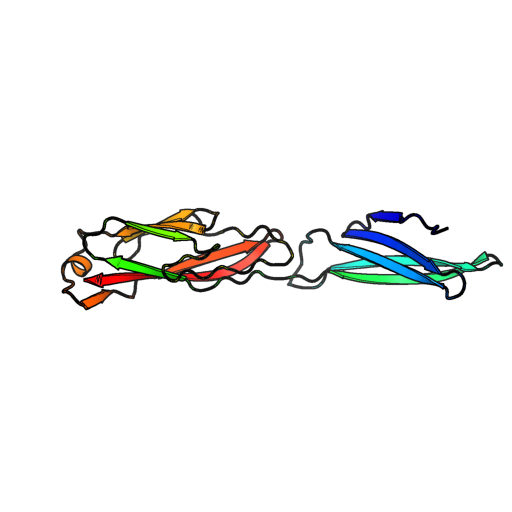182 ASN A CA 1
ATOM 1305 C C . ASN A 1 182 ? -13.238 5.214 26.711 1.00 98.06 182 ASN A C 1
ATOM 1307 O O . ASN A 1 182 ? -14.309 5.076 26.128 1.00 98.06 182 ASN A O 1
ATOM 1311 N N . GLY A 1 183 ? -13.108 5.314 28.036 1.00 96.06 183 GLY A N 1
ATOM 1312 C CA . GLY A 1 183 ? -14.217 5.452 28.991 1.00 96.06 183 GLY A CA 1
ATOM 1313 C C . GLY A 1 183 ? -14.735 6.875 29.142 1.00 96.06 183 GLY A C 1
ATOM 1314 O O . GLY A 1 183 ? -13.982 7.824 28.810 1.00 96.06 183 GLY A O 1
#

Solvent-accessible surface area (backbone atoms only — not comparable to full-atom values): 10270 Å² total; per-residue (Å²): 126,77,50,93,62,64,48,76,42,79,75,82,59,29,38,42,32,41,64,40,57,42,84,90,79,68,48,74,41,69,51,75,49,74,51,86,62,79,62,68,91,74,41,60,48,71,44,74,43,80,40,78,49,69,51,98,84,70,50,76,50,76,54,67,53,74,45,76,48,72,68,58,63,33,45,49,41,66,22,36,39,67,40,53,61,88,48,60,68,45,72,52,23,53,42,72,20,42,98,62,50,23,37,56,38,44,66,27,88,60,32,70,68,29,38,77,65,45,46,76,46,81,59,90,58,30,36,39,40,34,42,44,78,27,40,34,41,38,36,46,39,72,82,36,67,73,60,68,64,44,46,82,82,36,72,48,76,84,40,71,43,80,42,35,39,26,34,62,62,63,42,62,22,63,34,37,43,35,44,34,43,30,55

Mean predicted aligned error: 5.82 Å

pLDDT: mean 92.9, std 7.63, range [49.91, 98.81]

Secondary structure (DSSP, 8-state):
---SS-EEEE-SSEEEEEEEEETTTTEEEEEEEEPP---BTTBPEEEEEEEEEE-TT--EEEEEEEEEE-----B---EEEEEETT--EEEEETTT--TTS--PPBP-TT---EES--EEEE-SSEEEEE-TTSEEEEEE-TT-TTTTT--TT-EEEEEEEEEEEE-SSS-EEEEEEEEEEE-